Protein AF-A0A819LJU0-F1 (afdb_monomer_lite)

Radius of gyration: 21.22 Å; chains: 1; bounding box: 50×38×59 Å

Secondary structure (DSSP, 8-state):
--SSTTHHHHHHHHHHHHHHHHHHHHHSS-HHHHHHHHHHHHHHHHHHHHHHHHHHHHHTTHHHH--TTTHHHHHHHHHHHHHH---HHHHHHHHHHHHHHHHHHHHTT-S-HHHHHHHHHHHTT-TT-S-HHHHHHHHHHHHHH-GGGHHHHHHHHHHHHHTHHHHTTTS-HHHHHHHHHHHHHHHHHH--

Sequence (192 aa):
LVSISSGLQNHNVSIQLCVQKLGLLIEDSDQNLKYLGLLAMSKILQTSKKYESIRLRALDLLPGMITRKTLMDIVHKLMVHMDKSEGSHYRDELLSKMIEICSQNDYQHRTNFEWYFSILVELTRLEGTKHGNLISLQMLDVAVCVESIRSFAGNQMAAHLVNAHVFIHGSNSTTVAEVLYAATWIYGEFCS

pLDDT: mean 82.22, std 14.08, range [24.98, 95.25]

Foldseek 3Di:
DPPPVVVVVVVVVVVVVLLVVLVVQCVDPDPVSVVVSVVVVVVSVVVVVVVLVVLLVVLVCVLVVDALVCLVVVLVVLVVVLVVDPDQVSNLSSVVSNLCSCCPPNRPSDDDLLVVLVVLLVNLQDAEHPCLLVSLVSLLCSCVVPVVCLLVLLVSLVVCLVCLVVSCPGHDNVSSVSNNVSSVVSNVVRVD

Structure (mmCIF, N/CA/C/O backbone):
data_AF-A0A819LJU0-F1
#
_entry.id   AF-A0A819LJU0-F1
#
loop_
_atom_site.group_PDB
_atom_site.id
_atom_site.type_symbol
_atom_site.label_atom_id
_atom_site.label_alt_id
_atom_site.label_comp_id
_atom_site.label_asym_id
_atom_site.label_entity_id
_atom_site.label_seq_id
_atom_site.pdbx_PDB_ins_code
_atom_site.Cartn_x
_atom_site.Cartn_y
_atom_site.Cartn_z
_atom_site.occupancy
_atom_site.B_iso_or_equiv
_atom_site.auth_seq_id
_atom_site.auth_comp_id
_atom_site.auth_asym_id
_atom_site.auth_atom_id
_atom_site.pdbx_PDB_model_num
ATOM 1 N N . LEU A 1 1 ? -31.967 -10.475 -2.803 1.00 34.06 1 LEU A N 1
ATOM 2 C CA . LEU A 1 1 ? -30.525 -10.585 -2.465 1.00 34.06 1 LEU A CA 1
ATOM 3 C C . LEU A 1 1 ? -29.751 -9.257 -2.553 1.00 34.06 1 LEU A C 1
ATOM 5 O O . LEU A 1 1 ? -28.593 -9.239 -2.169 1.00 34.06 1 LEU A O 1
ATOM 9 N N . VAL A 1 2 ? -30.374 -8.137 -2.956 1.00 24.98 2 VAL A N 1
ATOM 10 C CA . VAL A 1 2 ? -29.721 -6.805 -3.040 1.00 24.98 2 VAL A CA 1
ATOM 11 C C . VAL A 1 2 ? -29.919 -5.947 -1.770 1.00 24.98 2 VAL A C 1
ATOM 13 O O . VAL A 1 2 ? -29.320 -4.890 -1.627 1.00 24.98 2 VAL A O 1
ATOM 16 N N . SER A 1 3 ? -30.696 -6.408 -0.787 1.00 26.02 3 SER A N 1
ATOM 17 C CA . SER A 1 3 ? -31.072 -5.595 0.384 1.00 26.02 3 SER A CA 1
ATOM 18 C C . SER A 1 3 ? -30.112 -5.681 1.581 1.00 26.02 3 SER A C 1
ATOM 20 O O . SER A 1 3 ? -30.327 -4.993 2.571 1.00 26.02 3 SER A O 1
ATOM 22 N N . ILE A 1 4 ? -29.076 -6.526 1.531 1.00 33.19 4 ILE A N 1
ATOM 23 C CA . ILE A 1 4 ? -28.138 -6.707 2.660 1.00 33.19 4 ILE A CA 1
ATOM 24 C C . ILE A 1 4 ? -26.940 -5.747 2.539 1.00 33.19 4 ILE A C 1
ATOM 26 O O . ILE A 1 4 ? -26.364 -5.323 3.539 1.00 33.19 4 ILE A O 1
ATOM 30 N N . SER A 1 5 ? -26.602 -5.317 1.322 1.00 30.09 5 SER A N 1
ATOM 31 C CA . SER A 1 5 ? -25.450 -4.452 1.042 1.00 30.09 5 SER A CA 1
ATOM 32 C C . SER A 1 5 ? -25.645 -2.996 1.487 1.00 30.09 5 SER A C 1
ATOM 34 O O . SER A 1 5 ? -24.657 -2.310 1.739 1.00 30.09 5 SER A O 1
ATOM 36 N N . SER A 1 6 ? -26.888 -2.524 1.641 1.00 32.50 6 SER A N 1
ATOM 37 C CA . SER A 1 6 ? -27.195 -1.184 2.172 1.00 32.50 6 SER A CA 1
ATOM 38 C C . SER A 1 6 ? -27.154 -1.115 3.705 1.00 32.50 6 SER A C 1
ATOM 40 O O . SER A 1 6 ? -26.908 -0.049 4.266 1.00 32.50 6 SER A O 1
ATOM 42 N N . GLY A 1 7 ? -27.322 -2.244 4.404 1.00 32.53 7 GLY A N 1
ATOM 43 C CA . GLY A 1 7 ? -27.271 -2.295 5.870 1.00 32.53 7 GLY A CA 1
ATOM 44 C C . GLY A 1 7 ? -25.872 -2.046 6.445 1.00 32.53 7 GLY A C 1
ATOM 45 O O . GLY A 1 7 ? -25.735 -1.438 7.504 1.00 32.53 7 GLY A O 1
ATOM 46 N N . LEU A 1 8 ? -24.818 -2.450 5.728 1.00 42.78 8 LEU A N 1
ATOM 47 C CA . LEU A 1 8 ? -23.431 -2.357 6.203 1.00 42.78 8 LEU A CA 1
ATOM 48 C C . LEU A 1 8 ? -22.885 -0.920 6.252 1.00 42.78 8 LEU A C 1
ATOM 50 O O . LEU A 1 8 ? -22.033 -0.633 7.088 1.00 42.78 8 LEU A O 1
ATOM 54 N N . GLN A 1 9 ? -23.383 -0.006 5.413 1.00 43.81 9 GLN A N 1
ATOM 55 C CA . GLN A 1 9 ? -22.957 1.404 5.426 1.00 43.81 9 GLN A CA 1
ATOM 56 C C . GLN A 1 9 ? -23.667 2.213 6.526 1.00 43.8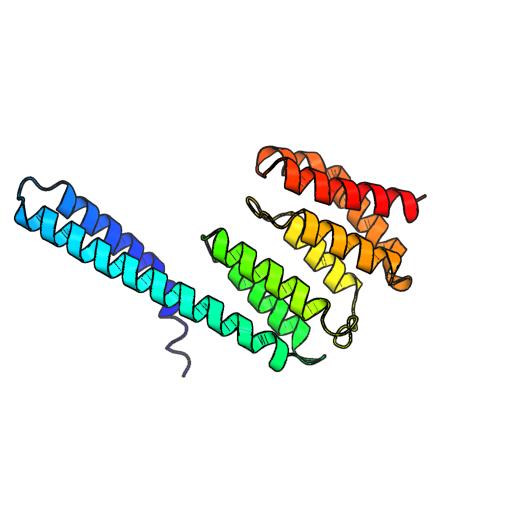1 9 GLN A C 1
ATOM 58 O O . GLN A 1 9 ? -23.070 3.103 7.127 1.00 43.81 9 GLN A O 1
ATOM 63 N N . ASN A 1 10 ? -24.901 1.835 6.873 1.00 49.41 10 ASN A N 1
ATOM 64 C CA . ASN A 1 10 ? -25.689 2.486 7.926 1.00 49.41 10 ASN A CA 1
ATOM 65 C C . ASN A 1 10 ? -25.259 2.094 9.346 1.00 49.41 10 ASN A C 1
ATOM 67 O O . ASN A 1 10 ? -25.605 2.787 10.306 1.00 49.41 10 ASN A O 1
ATOM 71 N N . HIS A 1 11 ? -24.498 1.006 9.501 1.00 60.97 11 HIS A N 1
ATOM 72 C CA . HIS A 1 11 ? -23.990 0.581 10.802 1.00 60.97 11 HIS A CA 1
ATOM 73 C C . HIS A 1 11 ? -23.054 1.618 11.420 1.00 60.97 11 HIS A C 1
ATOM 75 O O . HIS A 1 11 ? -23.195 1.897 12.603 1.00 60.97 11 HIS A O 1
ATOM 81 N N . ASN A 1 12 ? -22.147 2.224 10.650 1.00 61.03 12 ASN A N 1
ATOM 82 C CA . ASN A 1 12 ? -21.171 3.160 11.218 1.00 61.03 12 ASN A CA 1
ATOM 83 C C . ASN A 1 12 ? -21.833 4.455 11.705 1.00 61.03 12 ASN A C 1
ATOM 85 O O . ASN A 1 12 ? -21.570 4.889 12.821 1.00 61.03 12 ASN A O 1
ATOM 89 N N . VAL A 1 13 ? -22.770 5.004 10.926 1.00 66.88 13 VAL A N 1
ATOM 90 C CA . VAL A 1 13 ? -23.559 6.187 11.316 1.00 66.88 13 VAL A CA 1
ATOM 91 C C . VAL A 1 13 ? -24.437 5.885 12.533 1.00 66.88 13 VAL A C 1
ATOM 93 O O . VAL A 1 13 ? -24.502 6.672 13.474 1.00 66.88 13 VAL A O 1
ATOM 96 N N . SER A 1 14 ? -25.072 4.709 12.562 1.00 68.00 14 SER A N 1
ATOM 97 C CA . SER A 1 14 ? -25.901 4.289 13.698 1.00 68.00 14 SER A CA 1
ATOM 98 C C . SER A 1 14 ? -25.067 4.037 14.957 1.00 68.00 14 SER A C 1
ATOM 100 O O . SER A 1 14 ? -25.502 4.382 16.051 1.00 68.00 14 SER A O 1
ATOM 102 N N . ILE A 1 15 ? -23.862 3.472 14.817 1.00 70.75 15 ILE A N 1
ATOM 103 C CA . ILE A 1 15 ? -22.917 3.265 15.921 1.00 70.75 15 ILE A CA 1
ATOM 104 C C . ILE A 1 15 ? -22.393 4.610 16.422 1.00 70.75 15 ILE A C 1
ATOM 106 O O . ILE A 1 15 ? -22.395 4.814 17.629 1.00 70.75 15 ILE A O 1
ATOM 110 N N . GLN A 1 16 ? -22.019 5.546 15.544 1.00 71.44 16 GLN A N 1
ATOM 111 C CA . GLN A 1 16 ? -21.599 6.896 15.940 1.00 71.44 16 GLN A CA 1
ATOM 112 C C . GLN A 1 16 ? -22.705 7.630 16.702 1.00 71.44 16 GLN A C 1
ATOM 114 O O . GLN A 1 16 ? -22.455 8.155 17.785 1.00 71.44 16 GLN A O 1
ATOM 119 N N . LEU A 1 17 ? -23.942 7.595 16.202 1.00 76.19 17 LEU A N 1
ATOM 120 C CA . LEU A 1 17 ? -25.089 8.194 16.886 1.00 76.19 17 LEU A CA 1
ATOM 121 C C . LEU A 1 17 ? -25.368 7.513 18.238 1.00 76.19 17 LEU A C 1
ATOM 123 O O . LEU A 1 17 ? -25.724 8.171 19.216 1.00 76.19 17 LEU A O 1
ATOM 127 N N . CYS A 1 18 ? -25.189 6.192 18.310 1.00 75.06 18 CYS A N 1
ATOM 128 C CA . CYS A 1 18 ? -25.342 5.422 19.541 1.00 75.06 18 CYS A CA 1
ATOM 129 C C . CYS A 1 18 ? -24.247 5.770 20.560 1.00 75.06 18 CYS A C 1
ATOM 131 O O . CYS A 1 18 ? -24.561 6.010 21.719 1.00 75.06 18 CYS A O 1
ATOM 133 N N . VAL A 1 19 ? -22.989 5.892 20.129 1.00 79.25 19 VAL A N 1
ATOM 134 C CA . VAL A 1 19 ? -21.858 6.334 20.960 1.00 79.25 19 VAL A CA 1
ATOM 135 C C . VAL A 1 19 ? -22.076 7.762 21.459 1.00 79.25 19 VAL A C 1
ATOM 137 O O . VAL A 1 19 ? -21.862 8.023 22.639 1.00 79.25 19 VAL A O 1
ATOM 140 N N . GLN A 1 20 ? -22.582 8.662 20.612 1.00 80.44 20 GLN A N 1
ATOM 141 C CA . GLN A 1 20 ? -22.892 10.040 20.996 1.00 80.44 20 GLN A CA 1
ATOM 142 C C . GLN A 1 20 ? -24.001 10.101 22.058 1.00 80.44 20 GLN A C 1
ATOM 144 O O . GLN A 1 20 ? -23.853 10.791 23.064 1.00 80.44 20 GLN A O 1
ATOM 149 N N . LYS A 1 21 ? -25.088 9.332 21.894 1.00 80.12 21 LYS A N 1
ATOM 150 C CA . LYS A 1 21 ? -26.146 9.235 22.916 1.00 80.12 21 LYS A CA 1
ATOM 151 C C . LYS A 1 21 ? -25.683 8.540 24.198 1.00 80.12 21 LYS A C 1
ATOM 153 O O . LYS A 1 21 ? -26.121 8.922 25.277 1.00 80.12 21 LYS A O 1
ATOM 158 N N . LEU A 1 22 ? -24.809 7.538 24.098 1.00 81.00 22 LEU A N 1
ATOM 159 C CA . LEU A 1 22 ? -24.202 6.881 25.260 1.00 81.00 22 LEU A CA 1
ATOM 160 C C . LEU A 1 22 ? -23.241 7.810 26.009 1.00 81.00 22 LEU A C 1
ATOM 162 O O . LEU A 1 22 ? -23.136 7.692 27.223 1.00 81.00 22 LEU A O 1
ATOM 166 N N . GLY A 1 23 ? -22.595 8.757 25.322 1.00 79.94 23 GLY A N 1
ATOM 167 C CA . GLY A 1 23 ? -21.799 9.811 25.956 1.00 79.94 23 GLY A CA 1
ATOM 168 C C . GLY A 1 23 ? -22.626 10.655 26.929 1.00 79.94 23 GLY A C 1
ATOM 169 O O . GLY A 1 23 ? -22.213 10.849 28.068 1.00 79.94 23 GLY A O 1
ATOM 170 N N . LEU A 1 24 ? -23.849 11.031 26.536 1.00 83.19 24 LEU A N 1
ATOM 171 C CA . LEU A 1 24 ? -24.777 11.777 27.399 1.00 83.19 24 LEU A CA 1
ATOM 172 C C . LEU A 1 24 ? -25.160 10.999 28.672 1.00 83.19 24 LEU A C 1
ATOM 174 O O . LEU A 1 24 ? -25.336 11.593 29.728 1.00 83.19 24 LEU A O 1
ATOM 178 N N . LEU A 1 25 ? -25.248 9.665 28.591 1.00 76.12 25 LEU A N 1
ATOM 179 C CA . LEU A 1 25 ? -25.522 8.789 29.742 1.00 76.12 25 LEU A CA 1
ATOM 180 C C . LEU A 1 25 ? -24.339 8.685 30.718 1.00 76.12 25 LEU A C 1
ATOM 182 O O . LEU A 1 25 ? -24.535 8.360 31.885 1.00 76.12 25 LEU A O 1
ATOM 186 N N . ILE A 1 26 ? -23.113 8.930 30.252 1.00 80.25 26 ILE A N 1
ATOM 187 C CA . ILE A 1 26 ? -21.895 8.887 31.078 1.00 80.25 26 ILE A CA 1
ATOM 188 C C . ILE A 1 26 ? -21.676 10.220 31.811 1.00 80.25 26 ILE A C 1
ATOM 190 O O . ILE A 1 26 ? -21.108 10.241 32.906 1.00 80.25 26 ILE A O 1
ATOM 194 N N . GLU A 1 27 ? -22.146 11.322 31.229 1.00 84.56 27 GLU A N 1
ATOM 195 C CA . GLU A 1 27 ? -22.108 12.661 31.832 1.00 84.56 27 GLU A CA 1
ATOM 196 C C . GLU A 1 27 ? -23.222 12.890 32.868 1.00 84.56 27 GLU A C 1
ATOM 198 O O . GLU A 1 27 ? -23.136 13.832 33.657 1.00 84.56 27 GLU A O 1
ATOM 203 N N . ASP A 1 28 ? -24.231 12.014 32.908 1.00 85.75 28 ASP A N 1
ATOM 204 C CA . ASP A 1 28 ? -25.358 12.088 33.842 1.00 85.75 28 ASP A CA 1
ATOM 205 C C . ASP A 1 28 ? -24.904 12.017 35.313 1.00 85.75 28 ASP A C 1
ATOM 207 O O . ASP A 1 28 ? -23.872 11.436 35.631 1.00 85.75 28 ASP A O 1
ATOM 211 N N . SER A 1 29 ? -25.640 12.613 36.249 1.00 81.94 29 SER A N 1
ATOM 212 C CA . SER A 1 29 ? -25.292 12.584 37.676 1.00 81.94 29 SER A CA 1
ATOM 213 C C . SER A 1 29 ? -25.610 11.240 38.355 1.00 81.94 29 SER A C 1
ATOM 215 O O . SER A 1 29 ? -24.996 10.928 39.382 1.00 81.94 29 SER A O 1
ATOM 217 N N . ASP A 1 30 ? -26.497 10.419 37.782 1.00 92.50 30 ASP A N 1
ATOM 218 C CA . ASP A 1 30 ? -26.890 9.107 38.304 1.00 92.50 30 ASP A CA 1
ATOM 219 C C . ASP A 1 30 ? -25.827 8.021 38.027 1.00 92.50 30 ASP A C 1
ATOM 221 O O . ASP A 1 30 ? -25.447 7.730 36.890 1.00 92.50 30 ASP A O 1
ATOM 225 N N . GLN A 1 31 ? -25.358 7.362 39.092 1.00 86.75 31 GLN A N 1
ATOM 226 C CA . GLN A 1 31 ? -24.319 6.326 39.015 1.00 86.75 31 GLN A CA 1
ATOM 227 C C . GLN A 1 31 ? -24.755 5.065 38.246 1.00 86.75 31 GLN A C 1
ATOM 229 O O . GLN A 1 31 ? -23.925 4.423 37.599 1.00 86.75 31 GLN A O 1
ATOM 234 N N . ASN A 1 32 ? -26.040 4.707 38.273 1.00 87.88 32 ASN A N 1
ATOM 235 C CA . ASN A 1 32 ? -26.565 3.556 37.539 1.00 87.88 32 ASN A CA 1
ATOM 236 C C . ASN A 1 32 ? -26.623 3.841 36.033 1.00 87.88 32 ASN A C 1
ATOM 238 O O . ASN A 1 32 ? -26.316 2.953 35.233 1.00 87.88 32 ASN A O 1
ATOM 242 N N . LEU A 1 33 ? -26.962 5.075 35.639 1.00 86.44 33 LEU A N 1
ATOM 243 C CA . LEU A 1 33 ? -26.949 5.498 34.233 1.00 86.44 33 LEU A CA 1
ATOM 244 C C . LEU A 1 33 ? -25.526 5.532 33.669 1.00 86.44 33 LEU A C 1
ATOM 246 O O . LEU A 1 33 ? -25.301 4.999 32.577 1.00 86.44 33 LEU A O 1
ATOM 250 N N . LYS A 1 34 ? -24.549 6.010 34.452 1.00 86.69 34 LYS A N 1
ATOM 251 C CA . LYS A 1 34 ? -23.124 5.912 34.088 1.00 86.69 34 LYS A CA 1
ATOM 252 C C . LYS A 1 34 ? -22.687 4.474 33.867 1.00 86.69 34 LYS A C 1
ATOM 254 O O . LYS A 1 34 ? -22.054 4.162 32.857 1.00 86.69 34 LYS A O 1
ATOM 259 N N . TYR A 1 35 ? -23.028 3.591 34.806 1.00 87.06 35 TYR A N 1
ATOM 260 C CA . TYR A 1 35 ? -22.682 2.177 34.709 1.00 87.06 35 TYR A CA 1
ATOM 261 C C . TYR A 1 35 ? -23.295 1.532 33.460 1.00 87.06 35 TYR A C 1
ATOM 263 O O . TYR A 1 35 ? -22.600 0.831 32.721 1.00 87.06 35 TYR A O 1
ATOM 271 N N . LEU A 1 36 ? -24.570 1.811 33.172 1.00 88.19 36 LEU A N 1
ATOM 272 C CA . LEU A 1 36 ? -25.249 1.308 31.980 1.00 88.19 36 LEU A CA 1
ATOM 273 C C . LEU A 1 36 ? -24.601 1.834 30.689 1.00 88.19 36 LEU A C 1
ATOM 275 O O . LEU A 1 36 ? -24.381 1.054 29.758 1.00 88.19 36 LEU A O 1
ATOM 279 N N . GLY A 1 37 ? -24.257 3.125 30.649 1.00 86.38 37 GLY A N 1
ATOM 280 C CA . GLY A 1 37 ? -23.565 3.758 29.526 1.00 86.38 37 GLY A CA 1
ATOM 281 C C . GLY A 1 37 ? -22.216 3.098 29.231 1.00 86.38 37 GLY A C 1
ATOM 282 O O . GLY A 1 37 ? -21.952 2.684 28.099 1.00 86.38 37 GLY A O 1
ATOM 283 N N . LEU A 1 38 ? -21.399 2.897 30.268 1.00 84.88 38 LEU A N 1
ATOM 284 C CA . LEU A 1 38 ? -20.101 2.224 30.167 1.00 84.88 38 LEU A CA 1
ATOM 285 C C . LEU A 1 38 ? -20.231 0.749 29.760 1.00 84.88 38 LEU A C 1
ATOM 287 O O . LEU A 1 38 ? -19.468 0.266 28.919 1.00 84.88 38 LEU A O 1
ATOM 291 N N . LEU A 1 39 ? -21.213 0.025 30.306 1.00 85.94 39 LEU A N 1
ATOM 292 C CA . LEU A 1 39 ? -21.472 -1.372 29.948 1.00 85.94 39 LEU A CA 1
ATOM 293 C C . LEU A 1 39 ? -21.879 -1.511 28.473 1.00 85.94 39 LEU A C 1
ATOM 295 O O . LEU A 1 39 ? -21.399 -2.410 27.774 1.00 85.94 39 LEU A O 1
ATOM 299 N N . ALA A 1 40 ? -22.746 -0.621 27.987 1.00 83.94 40 ALA A N 1
ATOM 300 C CA . ALA A 1 40 ? -23.166 -0.593 26.592 1.00 83.94 40 ALA A CA 1
ATOM 301 C C . ALA A 1 40 ? -21.995 -0.253 25.656 1.00 83.94 40 ALA A C 1
ATOM 303 O O . ALA A 1 40 ? -21.785 -0.966 24.672 1.00 83.94 40 ALA A O 1
ATOM 304 N N . MET A 1 41 ? -21.174 0.750 25.993 1.00 82.19 41 MET A N 1
ATOM 305 C CA . MET A 1 41 ? -19.954 1.066 25.238 1.00 82.19 41 MET A CA 1
ATOM 306 C C . MET A 1 41 ? -18.985 -0.121 25.186 1.00 82.19 41 MET A C 1
ATOM 308 O O . MET A 1 41 ? -18.479 -0.454 24.114 1.00 82.19 41 MET A O 1
ATOM 312 N N . SER A 1 42 ? -18.777 -0.816 26.308 1.00 84.00 42 SER A N 1
ATOM 313 C CA . SER A 1 42 ? -17.932 -2.015 26.366 1.00 84.00 42 SER A CA 1
ATOM 314 C C . SER A 1 42 ? -18.420 -3.112 25.408 1.00 84.00 42 SER A C 1
ATOM 316 O O . SER A 1 42 ? -17.633 -3.655 24.628 1.00 84.00 42 SER A O 1
ATOM 318 N N . LYS A 1 43 ? -19.732 -3.388 25.370 1.00 81.88 43 LYS A N 1
ATOM 319 C CA . LYS A 1 43 ? -20.325 -4.350 24.420 1.00 81.88 43 LYS A CA 1
ATOM 320 C C . LYS A 1 43 ? -20.183 -3.921 22.957 1.00 81.88 43 LYS A C 1
ATOM 322 O O . LYS A 1 43 ? -19.917 -4.770 22.101 1.00 81.88 43 LYS A O 1
ATOM 327 N N . ILE A 1 44 ? -20.337 -2.630 22.659 1.00 80.38 44 ILE A N 1
ATOM 328 C CA . ILE A 1 44 ? -20.154 -2.092 21.301 1.00 80.38 44 ILE A CA 1
ATOM 329 C C . ILE A 1 44 ? -18.695 -2.267 20.856 1.00 80.38 44 ILE A C 1
ATOM 331 O O . ILE A 1 44 ? -18.452 -2.779 19.763 1.00 80.38 44 ILE A O 1
ATOM 335 N N . LEU A 1 45 ? -17.728 -1.943 21.721 1.00 77.31 45 LEU A N 1
ATOM 336 C CA . LEU A 1 45 ? -16.295 -2.110 21.448 1.00 77.31 45 LEU A CA 1
ATOM 337 C C . LEU A 1 45 ? -15.890 -3.580 21.258 1.00 77.31 45 LEU A C 1
ATOM 339 O O . LEU A 1 45 ? -15.069 -3.900 20.402 1.00 77.31 45 LEU A O 1
ATOM 343 N N . GLN A 1 46 ? -16.457 -4.507 22.033 1.00 76.50 46 GLN A N 1
ATOM 344 C CA . GLN A 1 46 ? -16.213 -5.941 21.827 1.00 76.50 46 GLN A CA 1
ATOM 345 C C . GLN A 1 46 ? -16.760 -6.422 20.479 1.00 76.50 46 GLN A C 1
ATOM 347 O O . GLN A 1 46 ? -16.134 -7.227 19.787 1.00 76.50 46 GLN A O 1
ATOM 352 N N . THR A 1 47 ? -17.921 -5.901 20.092 1.00 73.94 47 THR A N 1
ATOM 353 C CA . THR A 1 47 ? -18.572 -6.245 18.831 1.00 73.94 47 THR A CA 1
ATOM 354 C C . THR A 1 47 ? -17.783 -5.713 17.632 1.00 73.94 47 THR A C 1
ATOM 356 O O . THR A 1 47 ? -17.559 -6.461 16.681 1.00 73.94 47 THR A O 1
ATOM 359 N N . SER A 1 48 ? -17.282 -4.472 17.683 1.00 70.75 48 SER A N 1
ATOM 360 C CA . SER A 1 48 ? -16.444 -3.910 16.613 1.00 70.75 48 SER A CA 1
ATOM 361 C C . SER A 1 48 ? -15.145 -4.700 16.422 1.00 70.75 48 SER A C 1
ATOM 363 O O . SER A 1 48 ? -14.820 -5.069 15.292 1.00 70.75 48 SER A O 1
ATOM 365 N N . LYS A 1 49 ? -14.471 -5.079 17.518 1.00 69.88 49 LYS A N 1
ATOM 366 C CA . LYS A 1 49 ? -13.281 -5.951 17.485 1.00 69.88 49 LYS A CA 1
ATOM 367 C C . LYS A 1 49 ? -13.567 -7.314 16.851 1.00 69.88 49 LYS A C 1
ATOM 369 O O . LYS A 1 49 ? -12.750 -7.824 16.089 1.00 69.88 49 LYS A O 1
ATOM 374 N N . LYS A 1 50 ? -14.737 -7.903 17.122 1.00 73.75 50 LYS A N 1
ATOM 375 C CA . LYS A 1 50 ? -15.151 -9.175 16.507 1.00 73.75 50 LYS A CA 1
ATOM 376 C C . LYS A 1 50 ? -15.365 -9.047 14.995 1.00 73.75 50 LYS A C 1
ATOM 378 O O . LYS A 1 50 ? -15.007 -9.951 14.250 1.00 73.75 50 LYS A O 1
ATOM 383 N N . TYR A 1 51 ? -15.937 -7.944 14.518 1.00 72.06 51 TYR A N 1
ATOM 384 C CA . TYR A 1 51 ? -16.076 -7.725 13.074 1.00 72.06 51 TYR A CA 1
ATOM 385 C C . TYR A 1 51 ? -14.735 -7.440 12.395 1.00 72.06 51 TYR A C 1
ATOM 387 O O . TYR A 1 51 ? -14.515 -7.864 11.263 1.00 72.06 51 TYR A O 1
ATOM 395 N N . GLU A 1 52 ? -13.818 -6.750 13.071 1.00 72.62 52 GLU A N 1
ATOM 396 C CA . GLU A 1 52 ? -12.449 -6.565 12.587 1.00 72.62 52 GLU A CA 1
ATOM 397 C C . GLU A 1 52 ? -11.693 -7.891 12.456 1.00 72.62 52 GLU A C 1
ATOM 399 O O . GLU A 1 52 ? -11.103 -8.139 11.408 1.00 72.62 52 GLU A O 1
ATOM 404 N N . SER A 1 53 ? -11.817 -8.808 13.420 1.00 80.06 53 SER A N 1
ATOM 405 C CA . SER A 1 53 ? -11.182 -10.129 13.315 1.00 80.06 53 SER A CA 1
ATOM 406 C C . SER A 1 53 ? -11.756 -11.002 12.192 1.00 80.06 53 SER A C 1
ATOM 408 O O . SER A 1 53 ? -11.007 -11.737 11.550 1.00 80.06 53 SER A O 1
ATOM 410 N N . ILE A 1 54 ? -13.058 -10.899 11.898 1.00 83.25 54 ILE A N 1
ATOM 411 C CA . ILE A 1 54 ? -13.669 -11.583 10.744 1.00 83.25 54 ILE A CA 1
ATOM 412 C C . ILE A 1 54 ? -13.131 -11.010 9.428 1.00 83.25 54 ILE A C 1
ATOM 414 O O . ILE A 1 54 ? -12.810 -11.778 8.523 1.00 83.25 54 ILE A O 1
ATOM 418 N N . ARG A 1 55 ? -13.017 -9.678 9.321 1.00 83.88 55 ARG A N 1
ATOM 419 C CA . ARG A 1 55 ? -12.472 -9.016 8.126 1.00 83.88 55 ARG A CA 1
ATOM 420 C C . ARG A 1 55 ? -11.032 -9.446 7.859 1.00 83.88 55 ARG A C 1
ATOM 422 O O . ARG A 1 55 ? -10.731 -9.818 6.734 1.00 83.88 55 ARG A O 1
ATOM 429 N N . LEU A 1 56 ? -10.187 -9.466 8.890 1.00 84.94 56 LEU A N 1
ATOM 430 C CA . LEU A 1 56 ? -8.799 -9.923 8.775 1.00 84.94 56 LEU A CA 1
ATOM 431 C C . LEU A 1 56 ? -8.720 -11.392 8.345 1.00 84.94 56 LEU A C 1
ATOM 433 O O . LEU A 1 56 ? -8.039 -11.707 7.379 1.00 84.94 56 LEU A O 1
ATOM 437 N N . ARG A 1 57 ? -9.512 -12.279 8.958 1.00 86.19 57 ARG A N 1
ATOM 438 C CA . ARG A 1 57 ? -9.538 -13.701 8.574 1.00 86.19 57 ARG A CA 1
ATOM 439 C C . ARG A 1 57 ? -10.018 -13.934 7.137 1.00 86.19 57 ARG A C 1
ATOM 441 O O . ARG A 1 57 ? -9.625 -14.908 6.506 1.00 86.19 57 ARG A O 1
ATOM 448 N N . ALA A 1 58 ? -10.881 -13.069 6.607 1.00 87.12 58 ALA A N 1
ATOM 449 C CA . ALA A 1 58 ? -11.305 -13.162 5.213 1.00 87.12 58 ALA A CA 1
ATOM 450 C C . ALA A 1 58 ? -10.157 -12.853 4.232 1.00 87.12 58 ALA A C 1
ATOM 452 O O . ALA A 1 58 ? -10.147 -13.406 3.133 1.00 87.12 58 ALA A O 1
ATOM 453 N N . LEU A 1 59 ? -9.183 -12.020 4.625 1.00 88.62 59 LEU A N 1
ATOM 454 C CA . LEU A 1 59 ? -8.006 -11.719 3.803 1.00 88.62 59 LEU A CA 1
ATOM 455 C C . LEU A 1 59 ? -7.114 -12.950 3.599 1.00 88.62 59 LEU A C 1
ATOM 457 O O . LEU A 1 59 ? -6.539 -13.105 2.524 1.00 88.62 59 LEU A O 1
ATOM 461 N N . ASP A 1 60 ? -7.063 -13.861 4.573 1.00 87.50 60 ASP A N 1
ATOM 462 C CA . ASP A 1 60 ? -6.274 -15.100 4.496 1.00 87.50 60 ASP A CA 1
ATOM 463 C C . ASP A 1 60 ? -6.782 -16.079 3.427 1.00 87.50 60 ASP A C 1
ATOM 465 O O . ASP A 1 60 ? -6.050 -16.963 2.986 1.00 87.50 60 ASP A O 1
ATOM 469 N N . LEU A 1 61 ? -8.031 -15.924 2.981 1.00 89.06 61 LEU A N 1
ATOM 470 C CA . LEU A 1 61 ? -8.615 -16.757 1.927 1.00 89.06 61 LEU A CA 1
ATOM 471 C C . LEU A 1 61 ? -8.246 -16.268 0.522 1.00 89.06 61 LEU A C 1
ATOM 473 O O . LEU A 1 61 ? -8.339 -17.036 -0.437 1.00 89.06 61 LEU A O 1
ATOM 477 N N . LEU A 1 62 ? -7.827 -15.006 0.381 1.00 88.56 62 LEU A N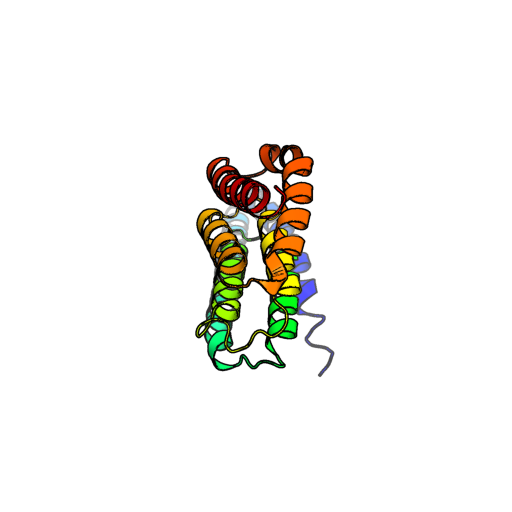 1
ATOM 478 C CA . LEU A 1 62 ? -7.574 -14.395 -0.923 1.00 88.56 62 LEU A CA 1
ATOM 479 C C . LEU A 1 62 ? -6.475 -15.109 -1.722 1.00 88.56 62 LEU A C 1
ATOM 481 O O . LEU A 1 62 ? -6.751 -15.412 -2.885 1.00 88.56 62 LEU A O 1
ATOM 485 N N . PRO A 1 63 ? -5.301 -15.465 -1.153 1.00 84.31 63 PRO A N 1
ATOM 486 C CA . PRO A 1 63 ? -4.224 -16.124 -1.901 1.00 84.31 63 PRO A CA 1
ATOM 487 C C . PRO A 1 63 ? -4.640 -17.424 -2.604 1.00 84.31 63 PRO A C 1
ATOM 489 O O . PRO A 1 63 ? -4.069 -17.770 -3.635 1.00 84.31 63 PRO A O 1
ATOM 492 N N . GLY A 1 64 ? -5.645 -18.136 -2.076 1.00 84.12 64 GLY A N 1
ATOM 493 C CA . GLY A 1 64 ? -6.180 -19.367 -2.671 1.00 84.12 64 GLY A CA 1
ATOM 494 C C . GLY A 1 64 ? -7.275 -19.153 -3.725 1.00 84.12 64 GLY A C 1
ATOM 495 O O . GLY A 1 64 ? -7.625 -20.088 -4.440 1.00 84.12 64 GLY A O 1
ATOM 496 N N . MET A 1 65 ? -7.830 -17.942 -3.833 1.00 86.00 65 MET A N 1
ATOM 497 C CA . MET A 1 65 ? -8.939 -17.599 -4.741 1.00 86.00 65 MET A CA 1
ATOM 498 C C . MET A 1 65 ? -8.496 -16.750 -5.944 1.00 86.00 65 MET A C 1
ATOM 500 O O . MET A 1 65 ? -9.312 -16.385 -6.799 1.00 86.00 65 MET A O 1
ATOM 504 N N . ILE A 1 66 ? -7.213 -16.397 -6.007 1.00 89.44 66 ILE A N 1
ATOM 505 C CA . ILE A 1 66 ? -6.672 -15.523 -7.041 1.00 89.44 66 ILE A CA 1
ATOM 506 C C . ILE A 1 66 ? -6.348 -16.308 -8.302 1.00 89.44 66 ILE A C 1
ATOM 508 O O . ILE A 1 66 ? -5.740 -17.371 -8.294 1.00 89.44 66 ILE A O 1
ATOM 512 N N . THR A 1 67 ? -6.756 -15.725 -9.419 1.00 88.00 67 THR A N 1
ATOM 513 C CA . THR A 1 67 ? -6.415 -16.159 -10.766 1.00 88.00 67 THR A CA 1
ATOM 514 C C . THR A 1 67 ? -6.005 -14.932 -11.574 1.00 88.00 67 THR A C 1
ATOM 516 O O . THR A 1 67 ? -6.330 -13.801 -11.205 1.00 88.00 67 THR A O 1
ATOM 519 N N . ARG A 1 68 ? -5.381 -15.140 -12.742 1.00 85.81 68 ARG A N 1
ATOM 520 C CA . ARG A 1 68 ? -5.050 -14.054 -13.689 1.00 85.81 68 ARG A CA 1
ATOM 521 C C . ARG A 1 68 ? -6.233 -13.130 -14.008 1.00 85.81 68 ARG A C 1
ATOM 523 O O . ARG A 1 68 ? -6.036 -11.947 -14.246 1.00 85.81 68 ARG A O 1
ATOM 530 N N . LYS A 1 69 ? -7.457 -13.669 -14.025 1.00 88.00 69 LYS A N 1
ATOM 531 C CA . LYS A 1 69 ? -8.673 -12.913 -14.359 1.00 88.00 69 LYS A CA 1
ATOM 532 C C . LYS A 1 69 ? -9.247 -12.151 -13.166 1.00 88.00 69 LYS A C 1
ATOM 534 O O . LYS A 1 69 ? -9.882 -11.129 -13.368 1.00 88.00 69 LYS A O 1
ATOM 539 N N . THR A 1 70 ? -9.053 -12.653 -11.946 1.00 88.62 70 THR A N 1
ATOM 540 C CA . THR A 1 70 ? -9.681 -12.097 -10.737 1.00 88.62 70 THR A CA 1
ATOM 541 C C . THR A 1 70 ? -8.777 -11.140 -9.969 1.00 88.62 70 THR A C 1
ATOM 543 O O . THR A 1 70 ? -9.285 -10.356 -9.174 1.00 88.62 70 THR A O 1
ATOM 546 N N . LEU A 1 71 ? -7.459 -11.170 -10.204 1.00 90.25 71 LEU A N 1
ATOM 547 C CA . LEU A 1 71 ? -6.487 -10.365 -9.461 1.00 90.25 71 LEU A CA 1
ATOM 548 C C . LEU A 1 71 ? -6.820 -8.866 -9.476 1.00 90.25 71 LEU A C 1
ATOM 550 O O . LEU A 1 71 ? -6.906 -8.256 -8.413 1.00 90.25 71 LEU A O 1
ATOM 554 N N . MET A 1 72 ? -7.039 -8.282 -10.659 1.00 90.62 72 MET A N 1
ATOM 555 C CA . MET A 1 72 ? -7.297 -6.840 -10.783 1.00 90.62 72 MET A CA 1
ATOM 556 C C . MET A 1 72 ? -8.582 -6.426 -10.055 1.00 90.62 72 MET A C 1
ATOM 558 O O . MET A 1 72 ? -8.577 -5.441 -9.319 1.00 90.62 72 MET A O 1
ATOM 562 N N . ASP A 1 73 ? -9.652 -7.216 -10.181 1.00 90.69 73 ASP A N 1
ATOM 563 C CA . ASP A 1 73 ? -10.924 -6.960 -9.495 1.00 90.69 73 ASP A CA 1
ATOM 564 C C . ASP A 1 73 ? -10.789 -7.052 -7.972 1.00 90.69 73 ASP A C 1
ATOM 566 O O . ASP A 1 73 ? -11.399 -6.272 -7.236 1.00 90.69 73 ASP A O 1
ATOM 570 N N . ILE A 1 74 ? -10.009 -8.022 -7.483 1.00 92.00 74 ILE A N 1
ATOM 571 C CA . ILE A 1 74 ? -9.757 -8.203 -6.051 1.00 92.00 74 ILE A CA 1
ATOM 572 C C . ILE A 1 74 ? -8.960 -7.014 -5.516 1.00 92.00 74 ILE A C 1
ATOM 574 O O . ILE A 1 74 ? -9.398 -6.395 -4.550 1.00 92.00 74 ILE A O 1
ATOM 578 N N . VAL A 1 75 ? -7.850 -6.645 -6.160 1.00 92.38 75 VAL A N 1
ATOM 579 C CA . VAL A 1 75 ? -7.024 -5.497 -5.749 1.00 92.38 75 VAL A CA 1
ATOM 580 C C . VAL A 1 75 ? -7.837 -4.206 -5.768 1.00 92.38 75 VAL A C 1
ATOM 582 O O . VAL A 1 75 ? -7.814 -3.462 -4.793 1.00 92.38 75 VAL A O 1
ATOM 585 N N . HIS A 1 76 ? -8.641 -3.970 -6.807 1.00 91.25 76 HIS A N 1
ATOM 586 C CA . HIS A 1 76 ? -9.503 -2.791 -6.865 1.00 91.25 76 HIS A CA 1
ATOM 587 C C . HIS A 1 76 ? -10.505 -2.746 -5.701 1.00 91.25 76 HIS A C 1
ATOM 589 O O . HIS A 1 76 ? -10.683 -1.707 -5.065 1.00 91.25 76 HIS A O 1
ATOM 595 N N . LYS A 1 77 ? -11.126 -3.880 -5.351 1.00 90.88 77 LYS A N 1
ATOM 596 C CA . LYS A 1 77 ? -11.998 -3.956 -4.168 1.00 90.88 77 LYS A CA 1
ATOM 597 C C . LYS A 1 77 ? -11.231 -3.669 -2.878 1.00 90.88 77 LYS A C 1
ATOM 599 O O . LYS A 1 77 ? 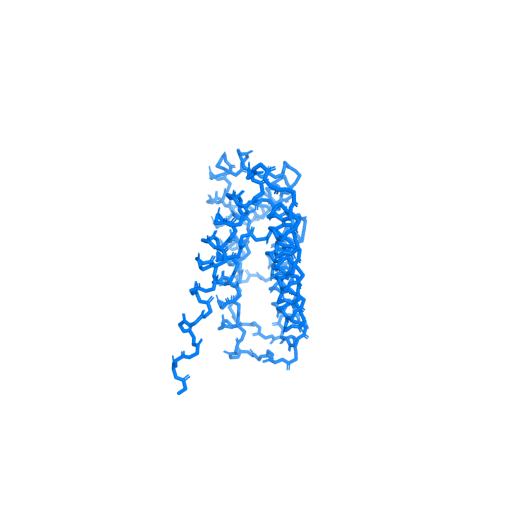-11.759 -2.961 -2.023 1.00 90.88 77 LYS A O 1
ATOM 604 N N . LEU A 1 78 ? -10.012 -4.191 -2.729 1.00 91.56 78 LEU A N 1
ATOM 605 C CA . LEU A 1 78 ? -9.180 -3.938 -1.550 1.00 91.56 78 LEU A CA 1
ATOM 606 C C . LEU A 1 78 ? -8.808 -2.451 -1.429 1.00 91.56 78 LEU A C 1
ATOM 608 O O . LEU A 1 78 ? -8.925 -1.909 -0.332 1.00 91.56 78 LEU A O 1
ATOM 612 N N . MET A 1 79 ? -8.490 -1.774 -2.537 1.00 90.69 79 MET A N 1
ATOM 613 C CA . MET A 1 79 ? -8.273 -0.318 -2.575 1.00 90.69 79 MET A CA 1
ATOM 614 C C . MET A 1 79 ? -9.519 0.456 -2.118 1.00 90.69 79 MET A C 1
ATOM 616 O O . MET A 1 79 ? -9.448 1.285 -1.215 1.00 90.69 79 MET A O 1
ATOM 620 N N . VAL A 1 80 ? -10.707 0.104 -2.623 1.00 90.00 80 VAL A N 1
ATOM 621 C CA . VAL A 1 80 ? -11.971 0.730 -2.181 1.00 90.00 80 VAL A CA 1
ATOM 622 C C . VAL A 1 80 ? -12.236 0.511 -0.684 1.00 90.00 80 VAL A C 1
ATOM 624 O O . VAL A 1 80 ? -12.824 1.366 -0.015 1.00 90.00 80 VAL A O 1
ATOM 627 N N . HIS A 1 81 ? -11.847 -0.642 -0.135 1.00 87.31 81 HIS A N 1
ATOM 628 C CA . HIS A 1 81 ? -11.958 -0.908 1.300 1.00 87.31 81 HIS A CA 1
ATOM 629 C C . HIS A 1 81 ? -10.933 -0.123 2.124 1.00 87.31 81 HIS A C 1
ATOM 631 O O . HIS A 1 81 ? -11.253 0.292 3.239 1.00 87.31 81 HIS A O 1
ATOM 637 N N . MET A 1 82 ? -9.741 0.104 1.581 1.00 87.25 82 MET A N 1
ATOM 638 C CA . MET A 1 82 ? -8.684 0.890 2.206 1.00 87.25 82 MET A CA 1
ATOM 639 C C . MET A 1 82 ? -9.098 2.357 2.375 1.00 87.25 82 MET A C 1
ATOM 641 O O . MET A 1 82 ? -9.009 2.880 3.488 1.00 87.25 82 MET A O 1
ATOM 645 N N . ASP A 1 83 ? -9.679 2.971 1.342 1.00 84.31 83 ASP A N 1
ATOM 646 C CA . ASP A 1 83 ? -10.170 4.357 1.404 1.00 84.31 83 ASP A CA 1
ATOM 647 C C . ASP A 1 83 ? -11.246 4.542 2.481 1.00 84.31 83 ASP A C 1
ATOM 649 O O . ASP A 1 83 ? -11.228 5.497 3.257 1.00 84.31 83 ASP A O 1
ATOM 653 N N . LYS A 1 84 ? -12.164 3.577 2.596 1.00 81.44 84 LYS A N 1
ATOM 654 C CA . LYS A 1 84 ? -13.304 3.639 3.526 1.00 81.44 84 LYS A CA 1
ATOM 655 C C . LYS A 1 84 ? -12.964 3.304 4.979 1.00 81.44 84 LYS A C 1
ATOM 657 O O . LYS A 1 84 ? -13.827 3.451 5.843 1.00 81.44 84 LYS A O 1
ATOM 662 N N . SER A 1 85 ? -11.781 2.762 5.262 1.00 79.25 85 SER A N 1
ATOM 663 C CA . SER A 1 85 ? -11.505 2.121 6.552 1.00 79.25 85 SER A CA 1
ATOM 664 C C . SER A 1 85 ? -10.691 2.994 7.496 1.00 79.25 85 SER A C 1
ATOM 666 O O . SER A 1 85 ? -9.486 3.009 7.415 1.00 79.25 85 SER A O 1
ATOM 668 N N . GLU A 1 86 ? -11.300 3.649 8.480 1.00 67.12 86 GLU A N 1
ATOM 669 C CA . GLU A 1 86 ? -10.601 4.597 9.378 1.00 67.12 86 GLU A CA 1
ATOM 670 C C . GLU A 1 86 ? -9.461 4.001 10.246 1.00 67.12 86 GLU A C 1
ATOM 672 O O . GLU A 1 86 ? -8.655 4.746 10.800 1.00 67.12 86 GLU A O 1
ATOM 677 N N . GLY A 1 87 ? -9.346 2.671 10.353 1.00 69.56 87 GLY A N 1
ATOM 678 C CA . GLY A 1 87 ? -8.353 1.996 11.196 1.00 69.56 87 GLY A CA 1
ATOM 679 C C . GLY A 1 87 ? -6.987 1.807 10.525 1.00 69.56 87 GLY A C 1
ATOM 680 O O . GLY A 1 87 ? -6.879 1.072 9.545 1.00 69.56 87 GLY A O 1
ATOM 681 N N . SER A 1 88 ? -5.929 2.382 11.112 1.00 77.50 88 SER A N 1
ATOM 682 C CA . SER A 1 88 ? -4.534 2.238 10.646 1.00 77.50 88 SER A CA 1
ATOM 683 C C . SER A 1 88 ? -4.084 0.771 10.540 1.00 77.50 88 SER A C 1
ATOM 685 O O . SER A 1 88 ? -3.525 0.389 9.519 1.00 77.50 88 SER A O 1
ATOM 687 N N . HIS A 1 89 ? -4.427 -0.080 11.515 1.00 83.94 89 HIS A N 1
ATOM 688 C CA . HIS A 1 89 ? -4.058 -1.503 11.499 1.00 83.94 89 HIS A CA 1
ATOM 689 C C . HIS A 1 89 ? -4.702 -2.275 10.337 1.00 83.94 89 HIS A C 1
ATOM 691 O O . HIS A 1 89 ? -4.036 -3.031 9.643 1.00 83.94 89 HIS A O 1
ATOM 697 N N . TYR A 1 90 ? -6.001 -2.085 10.094 1.00 84.56 90 TYR A N 1
ATOM 698 C CA . TYR A 1 90 ? -6.680 -2.772 8.994 1.00 84.56 90 TYR A CA 1
ATOM 699 C C . TYR A 1 90 ? -6.184 -2.297 7.621 1.00 84.56 90 TYR A C 1
ATOM 701 O O . TYR A 1 90 ? -6.039 -3.117 6.718 1.00 84.56 90 TYR A O 1
ATOM 709 N N . ARG A 1 91 ? -5.878 -0.999 7.460 1.00 87.25 91 ARG A N 1
ATOM 710 C CA . ARG A 1 91 ? -5.254 -0.471 6.233 1.00 87.25 91 ARG A CA 1
ATOM 711 C C . ARG A 1 91 ? -3.878 -1.085 5.981 1.00 87.25 91 ARG A C 1
ATOM 713 O O . ARG A 1 91 ? -3.596 -1.485 4.856 1.00 87.25 91 ARG A O 1
ATOM 720 N N . ASP A 1 92 ? -3.065 -1.194 7.024 1.00 88.75 92 ASP A N 1
ATOM 721 C CA . ASP A 1 92 ? -1.746 -1.823 6.973 1.00 88.75 92 ASP A CA 1
ATOM 722 C C . ASP A 1 92 ? -1.831 -3.305 6.549 1.00 88.75 92 ASP A C 1
ATOM 724 O O . ASP A 1 92 ? -1.097 -3.742 5.665 1.00 88.75 92 ASP A O 1
ATOM 728 N N . GLU A 1 93 ? -2.791 -4.059 7.091 1.00 90.19 93 GLU A N 1
ATOM 729 C CA . GLU A 1 93 ? -3.036 -5.455 6.698 1.00 90.19 93 GLU A CA 1
ATOM 730 C C . GLU A 1 93 ? -3.538 -5.585 5.252 1.00 90.19 93 GLU A C 1
ATOM 732 O O . GLU A 1 93 ? -3.109 -6.474 4.514 1.00 90.19 93 GLU A O 1
ATOM 737 N N . LEU A 1 94 ? -4.417 -4.679 4.805 1.00 91.56 94 LEU A N 1
ATOM 738 C CA . LEU A 1 94 ? -4.868 -4.637 3.410 1.00 91.56 94 LEU A CA 1
ATOM 739 C C . LEU A 1 94 ? -3.709 -4.364 2.447 1.00 91.56 94 LEU A C 1
ATOM 741 O O . LEU A 1 94 ? -3.634 -5.007 1.402 1.00 91.56 94 LEU A O 1
ATOM 745 N N . LEU A 1 95 ? -2.822 -3.428 2.789 1.00 92.69 95 LEU A N 1
ATOM 746 C CA . LEU A 1 95 ? -1.639 -3.084 2.003 1.00 92.69 95 LEU A CA 1
ATOM 747 C C . LEU A 1 95 ? -0.708 -4.289 1.874 1.00 92.69 95 LEU A C 1
ATOM 749 O O . LEU A 1 95 ? -0.368 -4.690 0.759 1.00 92.69 95 LEU A O 1
ATOM 753 N N . SER A 1 96 ? -0.346 -4.895 3.005 1.00 92.69 96 SER A N 1
ATOM 754 C CA . SER A 1 96 ? 0.524 -6.071 3.035 1.00 92.69 96 SER A CA 1
ATOM 755 C C . SER A 1 96 ? -0.076 -7.221 2.234 1.00 92.69 96 SER A C 1
ATOM 757 O O . SER A 1 96 ? 0.605 -7.808 1.392 1.00 92.69 96 SER A O 1
ATOM 759 N N . LYS A 1 97 ? -1.383 -7.473 2.394 1.00 93.31 97 LYS A N 1
ATOM 760 C CA . LYS A 1 97 ? -2.080 -8.495 1.613 1.00 93.31 97 LYS A CA 1
ATOM 761 C C . LYS A 1 97 ? -2.098 -8.166 0.122 1.00 93.31 97 LYS A C 1
ATOM 763 O O . LYS A 1 97 ? -1.919 -9.073 -0.680 1.00 93.31 97 LYS A O 1
ATOM 768 N N . MET A 1 98 ? -2.297 -6.902 -0.265 1.00 92.75 98 MET A N 1
ATOM 769 C CA . MET A 1 98 ? -2.276 -6.477 -1.670 1.00 92.75 98 MET A CA 1
ATOM 770 C C . MET A 1 98 ? -0.921 -6.728 -2.329 1.00 92.75 98 MET A C 1
ATOM 772 O O . MET A 1 98 ? -0.879 -7.200 -3.465 1.00 92.75 98 MET A O 1
ATOM 776 N N . ILE A 1 99 ? 0.179 -6.445 -1.632 1.00 93.25 99 ILE A N 1
ATOM 777 C CA . ILE A 1 99 ? 1.518 -6.718 -2.156 1.00 93.25 99 ILE A CA 1
ATOM 778 C C . ILE A 1 99 ? 1.754 -8.228 -2.251 1.00 93.25 99 ILE A C 1
ATOM 780 O O . ILE A 1 99 ? 2.117 -8.690 -3.328 1.00 93.25 99 ILE A O 1
ATOM 784 N N . GLU A 1 100 ? 1.422 -8.995 -1.208 1.00 92.38 100 GLU A N 1
ATOM 785 C CA . GLU A 1 100 ? 1.540 -10.462 -1.178 1.00 92.38 100 GLU A CA 1
ATOM 786 C C . GLU A 1 100 ? 0.813 -11.139 -2.351 1.00 92.38 100 GLU A C 1
ATOM 788 O O . GLU A 1 100 ? 1.394 -11.950 -3.071 1.00 92.38 100 GLU A O 1
ATOM 793 N N . ILE A 1 101 ? -0.453 -10.786 -2.594 1.00 91.56 101 ILE A N 1
ATOM 794 C CA . ILE A 1 101 ? -1.240 -11.394 -3.676 1.00 91.56 101 ILE A CA 1
ATOM 795 C C . ILE A 1 101 ? -0.728 -11.016 -5.064 1.00 91.56 101 ILE A C 1
ATOM 797 O O . ILE A 1 101 ? -0.918 -11.748 -6.036 1.00 91.56 101 ILE A O 1
ATOM 801 N N . CYS A 1 102 ? -0.104 -9.848 -5.165 1.00 89.94 102 CYS A N 1
ATOM 802 C CA . CYS A 1 102 ? 0.402 -9.324 -6.414 1.00 89.94 102 CYS A CA 1
ATOM 803 C C . CYS A 1 102 ? 1.781 -9.893 -6.757 1.00 89.94 102 CYS A C 1
ATOM 805 O O . CYS A 1 102 ? 2.045 -10.059 -7.947 1.00 89.94 102 CYS A O 1
ATOM 807 N N . SER A 1 103 ? 2.633 -10.180 -5.769 1.00 90.25 103 SER A N 1
ATOM 808 C CA . SER A 1 103 ? 3.967 -10.777 -5.941 1.00 90.25 103 SER A CA 1
ATOM 809 C C . SER A 1 103 ? 3.983 -12.309 -5.852 1.00 90.25 103 SER A C 1
ATOM 811 O O . SER A 1 103 ? 5.014 -12.926 -6.107 1.00 90.25 103 SER A O 1
ATOM 813 N N . GLN A 1 104 ? 2.841 -12.938 -5.556 1.00 89.44 104 GLN A N 1
ATOM 814 C CA . GLN A 1 104 ? 2.693 -14.390 -5.437 1.00 89.44 104 GLN A CA 1
ATOM 815 C C . GLN A 1 104 ? 3.298 -15.162 -6.629 1.00 89.44 104 GLN A C 1
ATOM 817 O O . GLN A 1 104 ? 2.956 -14.898 -7.786 1.00 89.44 104 GLN A O 1
ATOM 822 N N . ASN A 1 105 ? 4.131 -16.168 -6.322 1.00 83.75 105 ASN A N 1
ATOM 823 C CA . ASN A 1 105 ? 4.796 -17.066 -7.279 1.00 83.75 105 ASN A CA 1
ATOM 824 C C . ASN A 1 105 ? 5.489 -16.315 -8.434 1.00 83.75 105 ASN A C 1
ATOM 826 O O . ASN A 1 105 ? 5.154 -16.540 -9.596 1.00 83.75 105 ASN A O 1
ATOM 830 N N . ASP A 1 106 ? 6.397 -15.387 -8.126 1.00 81.44 106 ASP A N 1
ATOM 831 C CA . ASP A 1 106 ? 7.147 -14.599 -9.120 1.00 81.44 106 ASP A CA 1
ATOM 832 C C . ASP A 1 106 ? 6.237 -13.905 -10.145 1.00 81.44 106 ASP A C 1
ATOM 834 O O . ASP A 1 106 ? 6.467 -13.931 -11.355 1.00 81.44 106 ASP A O 1
ATOM 838 N N . TYR A 1 107 ? 5.152 -13.297 -9.659 1.00 84.75 107 TYR A N 1
ATOM 839 C CA . TYR A 1 107 ? 4.173 -12.589 -10.488 1.00 84.75 107 TYR A CA 1
ATOM 840 C C . TYR A 1 107 ? 3.385 -13.481 -11.469 1.00 84.75 107 TYR A C 1
ATOM 842 O O . TYR A 1 107 ? 2.839 -12.974 -12.451 1.00 84.75 107 TYR A O 1
ATOM 850 N N . GLN A 1 108 ? 3.232 -14.786 -11.193 1.00 78.81 108 GLN A N 1
ATOM 851 C CA . GLN A 1 108 ? 2.530 -15.773 -12.041 1.00 78.81 108 GLN A CA 1
ATOM 852 C C . GLN A 1 108 ? 1.163 -15.303 -12.584 1.00 78.81 108 GLN A C 1
ATOM 854 O O . GLN A 1 108 ? 0.736 -15.684 -13.685 1.00 78.81 108 GLN A O 1
ATOM 859 N N . HIS A 1 109 ? 0.442 -14.504 -11.795 1.00 76.75 109 HIS A N 1
ATOM 860 C CA . HIS A 1 109 ? -0.905 -14.033 -12.112 1.00 76.75 109 HIS A CA 1
ATOM 861 C C . HIS A 1 109 ? -0.952 -12.657 -12.792 1.00 76.75 109 HIS A C 1
ATOM 863 O O . HIS A 1 109 ? -2.039 -12.198 -13.148 1.00 76.75 109 HIS A O 1
ATOM 869 N N . ARG A 1 110 ? 0.190 -11.996 -12.994 1.00 75.31 110 ARG A N 1
ATOM 870 C CA . ARG A 1 110 ? 0.254 -10.633 -13.523 1.00 75.31 110 ARG A CA 1
ATOM 871 C C . ARG A 1 110 ? 0.550 -10.608 -15.011 1.00 75.31 110 ARG A C 1
ATOM 873 O O . ARG A 1 110 ? 1.443 -11.282 -15.506 1.00 75.31 110 ARG A O 1
ATOM 880 N N . THR A 1 111 ? -0.199 -9.766 -15.708 1.00 75.50 111 THR A N 1
ATOM 881 C CA . THR A 1 111 ? -0.005 -9.485 -17.135 1.00 75.50 111 THR A CA 1
ATOM 882 C C . THR A 1 111 ? 0.293 -8.012 -17.403 1.00 75.50 111 THR A C 1
ATOM 884 O O . THR A 1 111 ? 0.885 -7.700 -18.428 1.00 75.50 111 THR A O 1
ATOM 887 N N . ASN A 1 112 ? -0.081 -7.109 -16.487 1.00 89.56 112 ASN A N 1
ATOM 888 C CA . ASN A 1 112 ? 0.136 -5.671 -16.616 1.00 89.56 112 ASN A CA 1
ATOM 889 C C . ASN A 1 112 ? 0.914 -5.131 -15.405 1.00 89.56 112 ASN A C 1
ATOM 891 O O . ASN A 1 112 ? 0.371 -4.978 -14.308 1.00 89.56 112 ASN A O 1
ATOM 895 N N . PHE A 1 113 ? 2.202 -4.864 -15.616 1.00 91.12 113 PHE A N 1
ATOM 896 C CA . PHE A 1 113 ? 3.097 -4.327 -14.593 1.00 91.12 113 PHE A CA 1
ATOM 897 C C . PHE A 1 113 ? 3.009 -2.803 -14.453 1.00 91.12 113 PHE A C 1
ATOM 899 O O . PHE A 1 113 ? 3.244 -2.310 -13.357 1.00 91.12 113 PHE A O 1
ATOM 906 N N . GLU A 1 114 ? 2.598 -2.064 -15.489 1.00 92.94 114 GLU A N 1
ATOM 907 C CA . GLU A 1 114 ? 2.348 -0.614 -15.393 1.00 92.94 114 GLU A CA 1
ATOM 908 C C . GLU A 1 114 ? 1.179 -0.315 -14.449 1.00 92.94 114 GLU A C 1
ATOM 910 O O . GLU A 1 114 ? 1.255 0.580 -13.603 1.00 92.94 114 GLU A O 1
ATOM 915 N N . TRP A 1 115 ? 0.116 -1.122 -14.538 1.00 92.88 115 TRP A N 1
ATOM 916 C CA . TRP A 1 115 ? -1.011 -1.056 -13.612 1.00 92.88 115 TRP A CA 1
ATOM 917 C C . TRP A 1 115 ? -0.563 -1.337 -12.178 1.00 92.88 115 TRP A C 1
ATOM 919 O O . TRP A 1 115 ? -0.888 -0.574 -11.273 1.00 92.88 115 TRP A O 1
ATOM 929 N N . TYR A 1 116 ? 0.220 -2.397 -11.958 1.00 93.81 116 TYR A N 1
ATOM 930 C CA . TYR A 1 116 ? 0.687 -2.708 -10.609 1.00 93.81 116 TYR A CA 1
ATOM 931 C C . TYR A 1 116 ? 1.622 -1.638 -10.052 1.00 93.81 116 TYR A C 1
ATOM 933 O O . TYR A 1 116 ? 1.493 -1.254 -8.894 1.00 93.81 116 TYR A O 1
ATOM 941 N N . PHE A 1 117 ? 2.541 -1.130 -10.873 1.00 93.88 117 PHE A N 1
ATOM 942 C CA . PHE A 1 117 ? 3.432 -0.057 -10.459 1.00 93.88 117 PHE A CA 1
ATOM 943 C C . PHE A 1 117 ? 2.635 1.201 -10.102 1.00 93.88 117 PHE A C 1
ATOM 945 O O . PHE A 1 117 ? 2.913 1.832 -9.090 1.00 93.88 117 PHE A O 1
ATOM 952 N N . SER A 1 118 ? 1.575 1.508 -10.858 1.00 93.56 118 SER A N 1
ATOM 953 C CA . SER A 1 118 ? 0.631 2.569 -10.493 1.00 93.56 118 SER A CA 1
ATOM 954 C C . SER A 1 118 ? 0.015 2.331 -9.116 1.00 93.56 118 SER A C 1
ATOM 956 O O . SER A 1 118 ? 0.058 3.246 -8.304 1.00 93.56 118 SER A O 1
ATOM 958 N N . ILE A 1 119 ? -0.456 1.112 -8.810 1.00 93.31 119 ILE A N 1
ATOM 959 C CA . ILE A 1 119 ? -0.974 0.758 -7.475 1.00 93.31 119 ILE A CA 1
ATOM 960 C C . ILE A 1 119 ? 0.080 0.988 -6.387 1.00 93.31 119 ILE A C 1
ATOM 962 O O . ILE A 1 119 ? -0.239 1.601 -5.374 1.00 93.31 119 ILE A O 1
ATOM 966 N N . LEU A 1 120 ? 1.337 0.573 -6.589 1.00 93.75 120 LEU A N 1
ATOM 967 C CA . LEU A 1 120 ? 2.410 0.835 -5.619 1.00 93.75 120 LEU A CA 1
ATOM 968 C C . LEU A 1 120 ? 2.574 2.337 -5.350 1.00 93.75 120 LEU A C 1
ATOM 970 O O . LEU A 1 120 ? 2.663 2.734 -4.193 1.00 93.75 120 LEU A O 1
ATOM 974 N N . VAL A 1 121 ? 2.526 3.167 -6.395 1.00 92.00 121 VAL A N 1
ATOM 975 C CA . VAL A 1 121 ? 2.561 4.638 -6.287 1.00 92.00 121 VAL A CA 1
ATOM 976 C C . VAL A 1 121 ? 1.300 5.216 -5.632 1.00 92.00 121 VAL A C 1
ATOM 978 O O . VAL A 1 121 ? 1.331 6.317 -5.091 1.00 92.00 121 VAL A O 1
ATOM 981 N N . GLU A 1 122 ? 0.164 4.522 -5.662 1.00 89.88 122 GLU A N 1
ATOM 982 C CA . GLU A 1 122 ? -1.010 4.931 -4.883 1.00 89.88 122 GLU A CA 1
ATOM 983 C C . GLU A 1 122 ? -0.848 4.611 -3.401 1.00 89.88 122 GLU A C 1
ATOM 985 O O . GLU A 1 122 ? -1.197 5.438 -2.559 1.00 89.88 122 GLU A O 1
ATOM 990 N N . LEU A 1 123 ? -0.259 3.456 -3.079 1.00 89.25 123 LEU A N 1
ATOM 991 C CA . LEU A 1 123 ? -0.015 3.030 -1.702 1.00 89.25 123 LEU A CA 1
ATOM 992 C C . LEU A 1 123 ? 0.972 3.953 -0.968 1.00 89.25 123 LEU A C 1
ATOM 994 O O . LEU A 1 123 ? 0.854 4.115 0.244 1.00 89.25 123 LEU A O 1
ATOM 998 N N . THR A 1 124 ? 1.898 4.616 -1.674 1.00 87.56 124 THR A N 1
ATOM 999 C CA . THR A 1 124 ? 2.810 5.606 -1.061 1.00 87.56 124 THR A CA 1
ATOM 1000 C C . THR A 1 124 ? 2.092 6.847 -0.537 1.00 87.56 124 THR A C 1
ATOM 1002 O O . THR A 1 124 ? 2.625 7.544 0.325 1.00 8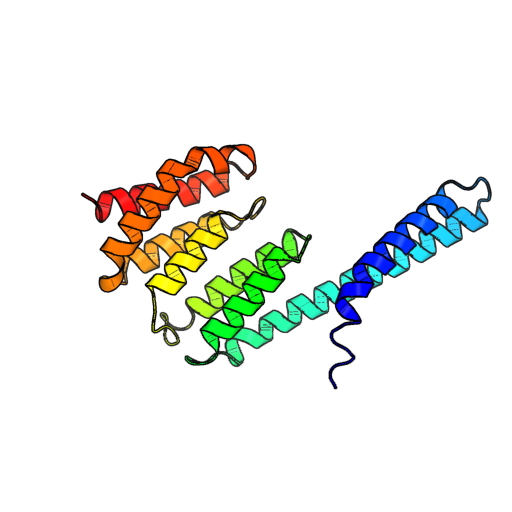7.56 124 THR A O 1
ATOM 1005 N N . ARG A 1 125 ? 0.880 7.131 -1.031 1.00 83.00 125 ARG A N 1
ATOM 1006 C CA . ARG A 1 125 ? 0.081 8.293 -0.617 1.00 83.00 125 ARG A CA 1
ATOM 1007 C C . ARG A 1 125 ? -0.709 8.049 0.667 1.00 83.00 125 ARG A C 1
ATOM 1009 O O . ARG A 1 125 ? -1.380 8.958 1.145 1.00 83.00 125 ARG A O 1
ATOM 1016 N N . LEU A 1 126 ? -0.661 6.836 1.215 1.00 79.62 126 LEU A N 1
ATOM 1017 C CA . LEU A 1 126 ? -1.369 6.491 2.440 1.00 79.62 126 LEU A CA 1
ATOM 1018 C C . LEU A 1 126 ? -0.665 7.094 3.655 1.00 79.62 126 LEU A C 1
ATOM 1020 O O . LEU A 1 126 ? 0.479 6.767 3.972 1.00 79.62 126 LEU A O 1
ATOM 1024 N N . GLU A 1 127 ? -1.384 7.945 4.376 1.00 74.81 127 GLU A N 1
ATOM 1025 C CA . GLU A 1 127 ? -0.894 8.537 5.616 1.00 74.81 127 GLU A CA 1
ATOM 1026 C C . GLU A 1 127 ? -0.884 7.509 6.757 1.00 74.81 127 GLU A C 1
ATOM 1028 O O . GLU A 1 127 ? -1.823 6.729 6.941 1.00 74.81 127 GLU A O 1
ATOM 1033 N N . GLY A 1 128 ? 0.185 7.521 7.557 1.00 74.94 128 GLY A N 1
ATOM 1034 C CA . GLY A 1 128 ? 0.268 6.735 8.791 1.00 74.94 128 GLY A CA 1
ATOM 1035 C C . GLY A 1 128 ? 0.516 5.234 8.609 1.00 74.94 128 GLY A C 1
ATOM 1036 O O . GLY A 1 128 ? 0.424 4.494 9.592 1.00 74.94 128 GLY A O 1
ATOM 1037 N N . THR A 1 129 ? 0.849 4.771 7.399 1.00 81.94 129 THR A N 1
ATOM 1038 C CA . THR A 1 129 ? 1.321 3.393 7.201 1.00 81.94 129 THR A CA 1
ATOM 1039 C C . THR A 1 129 ? 2.709 3.189 7.812 1.00 81.94 129 THR A C 1
ATOM 1041 O O . THR A 1 129 ? 3.500 4.125 7.939 1.00 81.94 129 THR A O 1
ATOM 1044 N N . LYS A 1 130 ? 3.014 1.948 8.201 1.00 84.75 130 LYS A N 1
ATOM 1045 C CA . LYS A 1 130 ? 4.354 1.518 8.641 1.00 84.75 130 LYS A CA 1
ATOM 1046 C C . LYS A 1 130 ? 5.109 0.732 7.567 1.00 84.75 130 LYS A C 1
ATOM 1048 O O . LYS A 1 130 ? 6.240 0.318 7.796 1.00 84.75 130 LYS A O 1
ATOM 1053 N N . HIS A 1 131 ? 4.497 0.533 6.403 1.00 89.19 131 HIS A N 1
ATOM 1054 C CA . HIS A 1 131 ? 4.979 -0.366 5.355 1.00 89.19 131 HIS A CA 1
ATOM 1055 C C . HIS A 1 131 ? 5.816 0.342 4.276 1.00 89.19 131 HIS A C 1
ATOM 1057 O O . HIS A 1 131 ? 5.908 -0.153 3.155 1.00 89.19 131 HIS A O 1
ATOM 1063 N N . GLY A 1 132 ? 6.455 1.474 4.604 1.00 88.94 132 GLY A N 1
ATOM 1064 C CA . GLY A 1 132 ? 7.304 2.232 3.671 1.00 88.94 132 GLY A CA 1
ATOM 1065 C C . GLY A 1 132 ? 8.384 1.363 3.023 1.00 88.94 132 GLY A C 1
ATOM 1066 O O . GLY A 1 132 ? 8.467 1.303 1.800 1.00 88.94 132 GLY A O 1
ATOM 1067 N N . ASN A 1 133 ? 9.122 0.603 3.835 1.00 92.56 133 ASN A N 1
ATOM 1068 C CA . ASN A 1 133 ? 10.154 -0.324 3.377 1.00 92.56 133 ASN A CA 1
ATOM 1069 C C . ASN A 1 133 ? 9.604 -1.437 2.471 1.00 92.56 133 ASN A C 1
ATOM 1071 O O . ASN A 1 133 ? 10.227 -1.831 1.493 1.00 92.56 133 ASN A O 1
ATOM 1075 N N . LEU A 1 134 ? 8.419 -1.960 2.788 1.00 94.00 134 LEU A N 1
ATOM 1076 C CA . LEU A 1 134 ? 7.794 -3.010 1.987 1.00 94.00 134 LEU A CA 1
ATOM 1077 C C . LEU A 1 134 ? 7.386 -2.466 0.608 1.00 94.00 134 LEU A C 1
ATOM 1079 O O . LEU A 1 134 ? 7.636 -3.117 -0.403 1.00 94.00 134 LEU A O 1
ATOM 1083 N N . ILE A 1 135 ? 6.825 -1.253 0.555 1.00 93.81 135 ILE A N 1
ATOM 1084 C CA . ILE A 1 135 ? 6.510 -0.580 -0.709 1.00 93.81 135 ILE A CA 1
ATOM 1085 C C . ILE A 1 135 ? 7.794 -0.283 -1.495 1.00 93.81 135 ILE A C 1
ATOM 1087 O O . ILE A 1 135 ? 7.860 -0.591 -2.682 1.00 93.81 135 ILE A O 1
ATOM 1091 N N . SER A 1 136 ? 8.821 0.279 -0.851 1.00 94.19 136 SER A N 1
ATOM 1092 C CA . SER A 1 136 ? 10.061 0.687 -1.520 1.00 94.19 136 SER A CA 1
ATOM 1093 C C . SER A 1 136 ? 10.808 -0.502 -2.134 1.00 94.19 136 SER A C 1
ATOM 1095 O O . SER A 1 136 ? 11.184 -0.448 -3.306 1.00 94.19 136 SER A O 1
ATOM 1097 N N . LEU A 1 137 ? 10.948 -1.605 -1.391 1.00 94.94 137 LEU A N 1
ATOM 1098 C CA . LEU A 1 137 ? 11.549 -2.844 -1.886 1.00 94.94 137 LEU A CA 1
ATOM 1099 C C . LEU A 1 137 ? 10.757 -3.420 -3.057 1.00 94.94 137 LEU A C 1
ATOM 1101 O O . LEU A 1 137 ? 11.341 -3.806 -4.065 1.00 94.94 137 LEU A O 1
ATOM 1105 N N . GLN A 1 138 ? 9.428 -3.424 -2.956 1.00 95.25 138 GLN A N 1
ATOM 1106 C CA . GLN A 1 138 ? 8.567 -3.924 -4.019 1.00 95.25 138 GLN A CA 1
ATOM 1107 C C . GLN A 1 138 ? 8.651 -3.057 -5.286 1.00 95.25 138 GLN A C 1
ATOM 1109 O O . GLN A 1 138 ? 8.624 -3.583 -6.395 1.00 95.25 138 GLN A O 1
ATOM 1114 N N . MET A 1 139 ? 8.769 -1.734 -5.148 1.00 94.69 139 MET A N 1
ATOM 1115 C CA . MET A 1 139 ? 8.956 -0.824 -6.283 1.00 94.69 139 MET A CA 1
ATOM 1116 C C . MET A 1 139 ? 10.294 -1.065 -6.983 1.00 94.69 139 MET A C 1
ATOM 1118 O O . MET A 1 139 ? 10.326 -1.127 -8.213 1.00 94.69 139 MET A O 1
ATOM 1122 N N . LEU A 1 140 ? 11.372 -1.233 -6.211 1.00 94.81 140 LEU A N 1
ATOM 1123 C CA . LEU A 1 140 ? 12.699 -1.550 -6.740 1.00 94.81 140 LEU A CA 1
ATOM 1124 C C . LEU A 1 140 ? 12.706 -2.899 -7.460 1.00 94.81 140 LEU A C 1
ATOM 1126 O O . LEU A 1 140 ? 13.170 -2.968 -8.595 1.00 94.81 140 LEU A O 1
ATOM 1130 N N . ASP A 1 141 ? 12.145 -3.939 -6.841 1.00 94.06 141 ASP A N 1
ATOM 1131 C CA . ASP A 1 141 ? 12.080 -5.283 -7.421 1.00 94.06 141 ASP A CA 1
ATOM 1132 C C . ASP A 1 141 ? 11.378 -5.266 -8.783 1.00 94.06 141 ASP A C 1
ATOM 1134 O O . ASP A 1 141 ? 11.940 -5.697 -9.788 1.00 94.06 141 ASP A O 1
ATOM 1138 N N . VAL A 1 142 ? 10.191 -4.658 -8.866 1.00 93.19 142 VAL A N 1
ATOM 1139 C CA . VAL A 1 142 ? 9.450 -4.603 -10.133 1.00 93.19 142 VAL A CA 1
ATOM 1140 C C . VAL A 1 142 ? 10.198 -3.771 -11.181 1.00 93.19 142 VAL A C 1
ATOM 1142 O O . VAL A 1 142 ? 10.246 -4.173 -12.342 1.00 93.19 142 VAL A O 1
ATOM 1145 N N . ALA A 1 143 ? 10.794 -2.636 -10.803 1.00 93.31 143 ALA A N 1
ATOM 1146 C CA . ALA A 1 143 ? 11.517 -1.777 -11.742 1.00 93.31 143 ALA A CA 1
ATOM 1147 C C . ALA A 1 143 ? 12.789 -2.447 -12.300 1.00 93.31 143 ALA A C 1
ATOM 1149 O O . ALA A 1 143 ? 13.106 -2.299 -13.482 1.00 93.31 143 ALA A O 1
ATOM 1150 N N . VAL A 1 144 ? 13.502 -3.222 -11.477 1.00 92.25 144 VAL A N 1
ATOM 1151 C CA . VAL A 1 144 ? 14.720 -3.933 -11.891 1.00 92.25 144 VAL A CA 1
ATOM 1152 C C . VAL A 1 144 ? 14.384 -5.190 -12.692 1.00 92.25 144 VAL A C 1
ATOM 1154 O O . VAL A 1 144 ? 14.945 -5.393 -13.775 1.00 92.25 144 VAL A O 1
ATOM 1157 N N . CYS A 1 145 ? 13.458 -6.015 -12.198 1.00 90.62 145 CYS A N 1
ATOM 1158 C CA . CYS A 1 145 ? 13.138 -7.320 -12.775 1.00 90.62 145 CYS A CA 1
ATOM 1159 C C . CYS A 1 145 ? 12.307 -7.239 -14.060 1.00 90.62 145 CYS A C 1
ATOM 1161 O O . CYS A 1 145 ? 12.338 -8.177 -14.857 1.00 90.62 145 CYS A O 1
ATOM 1163 N N . VAL A 1 146 ? 11.570 -6.147 -14.287 1.00 91.12 146 VAL A N 1
ATOM 1164 C CA . VAL A 1 146 ? 10.658 -6.022 -15.431 1.00 91.12 146 VAL A CA 1
ATOM 1165 C C . VAL A 1 146 ? 11.112 -4.906 -16.364 1.00 91.12 146 VAL A C 1
ATOM 1167 O O . VAL A 1 146 ? 10.779 -3.735 -16.202 1.00 91.12 146 VAL A O 1
ATOM 1170 N N . GLU A 1 147 ? 11.845 -5.293 -17.405 1.00 89.62 147 GLU A N 1
ATOM 1171 C CA . GLU A 1 147 ? 12.424 -4.355 -18.370 1.00 89.62 147 GLU A CA 1
ATOM 1172 C C . GLU A 1 147 ? 11.381 -3.492 -19.089 1.00 89.62 147 GLU A C 1
ATOM 1174 O O . GLU A 1 147 ? 11.589 -2.292 -19.268 1.00 89.62 147 GLU A O 1
ATOM 1179 N N . SER A 1 148 ? 10.224 -4.068 -19.428 1.00 91.75 148 SER A N 1
ATOM 1180 C CA . SER A 1 148 ? 9.184 -3.380 -20.197 1.00 91.75 148 SER A CA 1
ATOM 1181 C C . SER A 1 148 ? 8.581 -2.165 -19.491 1.00 91.75 148 SER A C 1
ATOM 1183 O O . SER A 1 148 ? 7.961 -1.344 -20.157 1.00 91.75 148 SER A O 1
ATOM 1185 N N . ILE A 1 149 ? 8.726 -2.043 -18.165 1.00 93.06 149 ILE A N 1
ATOM 1186 C CA . ILE A 1 149 ? 8.152 -0.919 -17.415 1.00 93.06 149 ILE A CA 1
ATOM 1187 C C . ILE A 1 149 ? 9.162 0.157 -17.031 1.00 93.06 149 ILE A C 1
ATOM 1189 O O . ILE A 1 149 ? 8.751 1.164 -16.469 1.00 93.06 149 ILE A O 1
ATOM 1193 N N . ARG A 1 150 ? 10.461 -0.023 -17.287 1.00 93.38 150 ARG A N 1
ATOM 1194 C CA . ARG A 1 150 ? 11.517 0.861 -16.754 1.00 93.38 150 ARG A CA 1
ATOM 1195 C C . ARG A 1 150 ? 11.296 2.332 -17.105 1.00 93.38 150 ARG A C 1
ATOM 1197 O O . ARG A 1 150 ? 11.306 3.181 -16.218 1.00 93.38 150 ARG A O 1
ATOM 1204 N N . SER A 1 151 ? 10.987 2.623 -18.370 1.00 91.75 151 SER A N 1
ATOM 1205 C CA . SER A 1 151 ? 10.682 3.988 -18.821 1.00 91.75 151 SER A CA 1
ATOM 1206 C C . SER A 1 151 ? 9.420 4.556 -18.161 1.00 91.75 151 SER A C 1
ATOM 1208 O O . SER A 1 151 ? 9.387 5.723 -17.778 1.00 91.75 151 SER A O 1
ATOM 1210 N N . PHE A 1 152 ? 8.381 3.732 -17.988 1.00 93.62 152 PHE A N 1
ATOM 1211 C CA . PHE A 1 152 ? 7.159 4.131 -17.286 1.00 93.62 152 PHE A CA 1
ATOM 1212 C C . PHE A 1 152 ? 7.429 4.406 -15.799 1.00 93.62 152 PHE A C 1
ATOM 1214 O O . PHE A 1 152 ? 7.007 5.435 -15.274 1.00 93.62 152 PHE A O 1
ATOM 1221 N N . ALA A 1 153 ? 8.175 3.521 -15.135 1.00 93.44 153 ALA A N 1
ATOM 1222 C CA . ALA A 1 153 ? 8.545 3.628 -13.731 1.00 93.44 153 ALA A CA 1
ATOM 1223 C C . ALA A 1 153 ? 9.374 4.888 -13.464 1.00 93.44 153 ALA A C 1
ATOM 1225 O O . ALA A 1 153 ? 9.042 5.641 -12.552 1.00 93.44 153 ALA A O 1
ATOM 1226 N N . GLY A 1 154 ? 10.383 5.170 -14.292 1.00 92.81 154 GLY A N 1
ATOM 1227 C CA . GLY A 1 154 ? 11.180 6.393 -14.197 1.00 92.81 154 GLY A CA 1
ATOM 1228 C C . GLY A 1 154 ? 10.323 7.662 -14.294 1.00 92.81 154 GLY A C 1
ATOM 1229 O O . GLY A 1 154 ? 10.395 8.524 -13.417 1.00 92.81 154 GLY A O 1
ATOM 1230 N N . ASN A 1 155 ? 9.429 7.739 -15.287 1.00 92.19 155 ASN A N 1
ATOM 1231 C CA . ASN A 1 155 ? 8.521 8.881 -15.457 1.00 92.19 155 ASN A CA 1
ATOM 1232 C C . ASN A 1 155 ? 7.561 9.056 -14.268 1.00 92.19 155 ASN A C 1
ATOM 1234 O O . ASN A 1 155 ? 7.370 10.170 -13.774 1.00 92.19 155 ASN A O 1
ATOM 1238 N N . GLN A 1 156 ? 6.982 7.959 -13.773 1.00 91.88 156 GLN A N 1
ATOM 1239 C CA . GLN A 1 156 ? 6.117 7.976 -12.590 1.00 91.88 156 GLN A CA 1
ATOM 1240 C C . GLN A 1 156 ? 6.884 8.425 -11.339 1.00 91.88 156 GLN A C 1
ATOM 1242 O O . GLN A 1 156 ? 6.350 9.186 -10.530 1.00 91.88 156 GLN A O 1
ATOM 1247 N N . MET A 1 157 ? 8.139 7.994 -11.180 1.00 92.62 157 MET A N 1
ATOM 1248 C CA . MET A 1 157 ? 8.982 8.391 -10.052 1.00 92.62 157 MET A CA 1
ATOM 1249 C C . MET A 1 157 ? 9.393 9.857 -10.131 1.00 92.62 157 MET A C 1
ATOM 1251 O O . MET A 1 157 ? 9.332 10.544 -9.115 1.00 92.62 157 MET A O 1
ATOM 1255 N N . ALA A 1 158 ? 9.699 10.376 -11.322 1.00 90.00 158 ALA A N 1
ATOM 1256 C CA . ALA A 1 158 ? 9.940 11.803 -11.531 1.00 90.00 158 ALA A CA 1
ATOM 1257 C C . ALA A 1 158 ? 8.748 12.645 -11.046 1.00 90.00 158 ALA A C 1
ATOM 1259 O O . ALA A 1 158 ? 8.906 13.567 -10.242 1.00 90.00 158 ALA A O 1
ATOM 1260 N N . ALA A 1 159 ? 7.534 12.281 -11.473 1.00 88.31 159 ALA A N 1
ATOM 1261 C CA . ALA A 1 159 ? 6.307 12.959 -11.064 1.00 88.31 159 ALA A CA 1
ATOM 1262 C C . ALA A 1 159 ? 6.048 12.842 -9.550 1.00 88.31 159 ALA A C 1
ATOM 1264 O O . ALA A 1 159 ? 5.614 13.807 -8.914 1.00 88.31 159 ALA A O 1
ATOM 1265 N N . HIS A 1 160 ? 6.336 11.683 -8.953 1.00 86.00 160 HIS A N 1
ATOM 1266 C CA . HIS A 1 160 ? 6.208 11.478 -7.511 1.00 86.00 160 HIS A CA 1
ATOM 1267 C C . HIS A 1 160 ? 7.199 12.347 -6.716 1.00 86.00 160 HIS A C 1
ATOM 1269 O O . HIS A 1 160 ? 6.812 12.972 -5.730 1.00 86.00 160 HIS A O 1
ATOM 1275 N N . LEU A 1 161 ? 8.456 12.450 -7.166 1.00 87.44 161 LEU A N 1
ATOM 1276 C CA . LEU A 1 161 ? 9.505 13.252 -6.525 1.00 87.44 161 LEU A CA 1
ATOM 1277 C C . LEU A 1 161 ? 9.225 14.758 -6.582 1.00 87.44 161 LEU A C 1
ATOM 1279 O O . LEU A 1 161 ? 9.457 15.456 -5.598 1.00 87.44 161 LEU A O 1
ATOM 1283 N N . VAL A 1 162 ? 8.668 15.270 -7.683 1.00 85.81 162 VAL A N 1
ATOM 1284 C CA . VAL A 1 162 ? 8.239 16.681 -7.772 1.00 85.81 162 VAL A CA 1
ATOM 1285 C C . VAL A 1 162 ? 7.194 17.004 -6.697 1.00 85.81 162 VAL A C 1
ATOM 1287 O O . VAL A 1 162 ? 7.231 18.061 -6.061 1.00 85.81 162 VAL A O 1
ATOM 1290 N N . ASN A 1 163 ? 6.302 16.052 -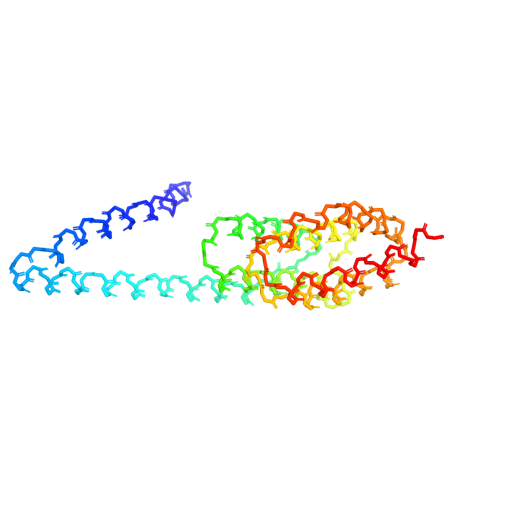6.426 1.00 81.69 163 ASN A N 1
ATOM 1291 C CA . ASN A 1 163 ? 5.261 16.175 -5.410 1.00 81.69 163 ASN A CA 1
ATOM 1292 C C . ASN A 1 163 ? 5.714 15.727 -4.006 1.00 81.69 163 ASN A C 1
ATOM 1294 O O . ASN A 1 163 ? 4.904 15.733 -3.081 1.00 81.69 163 ASN A O 1
ATOM 1298 N N . ALA A 1 164 ? 6.999 15.396 -3.806 1.00 77.44 164 ALA A N 1
ATOM 1299 C CA . ALA A 1 164 ? 7.534 14.885 -2.537 1.00 77.44 164 ALA A CA 1
ATOM 1300 C C . ALA A 1 164 ? 7.238 15.802 -1.338 1.00 77.44 164 ALA A C 1
ATOM 1302 O O . ALA A 1 164 ? 6.990 15.326 -0.231 1.00 77.44 164 ALA A O 1
ATOM 1303 N N . HIS A 1 165 ? 7.213 17.117 -1.567 1.00 71.12 165 HIS A N 1
ATOM 1304 C CA . HIS A 1 165 ? 6.948 18.134 -0.549 1.00 71.12 165 HIS A CA 1
ATOM 1305 C C . HIS A 1 165 ? 5.567 17.997 0.117 1.00 71.12 165 HIS A C 1
ATOM 1307 O O . HIS A 1 165 ? 5.412 18.370 1.278 1.00 71.12 165 HIS A O 1
ATOM 1313 N N . VAL A 1 166 ? 4.581 17.424 -0.580 1.00 68.69 166 VAL A N 1
ATOM 1314 C CA . VAL A 1 166 ? 3.228 17.191 -0.051 1.00 68.69 166 VAL A CA 1
ATOM 1315 C C . VAL A 1 166 ? 3.226 16.065 0.991 1.00 68.69 166 VAL A C 1
ATOM 1317 O O . VAL A 1 166 ? 2.506 16.138 1.982 1.00 68.69 166 VAL A O 1
ATOM 1320 N N . PHE A 1 167 ? 4.079 15.052 0.823 1.00 65.12 167 PHE A N 1
ATOM 1321 C CA . PHE A 1 167 ? 4.094 13.851 1.669 1.00 65.12 167 PHE A CA 1
ATOM 1322 C C . PHE A 1 167 ? 4.870 14.026 2.981 1.00 65.12 167 PHE A C 1
ATOM 1324 O O . PHE A 1 167 ? 4.642 13.299 3.948 1.00 65.12 167 PHE A O 1
ATOM 1331 N N . ILE A 1 168 ? 5.767 15.013 3.040 1.00 65.56 168 ILE A N 1
ATOM 1332 C CA . ILE A 1 168 ? 6.608 15.288 4.215 1.00 65.56 168 ILE A CA 1
ATOM 1333 C C . ILE A 1 168 ? 5.782 15.860 5.384 1.00 65.56 168 ILE A C 1
ATOM 1335 O O . ILE A 1 168 ? 6.164 15.695 6.540 1.00 65.56 168 ILE A O 1
ATOM 1339 N N . HIS A 1 169 ? 4.631 16.487 5.115 1.00 58.38 169 HIS A N 1
ATOM 1340 C CA . HIS A 1 169 ? 3.839 17.188 6.133 1.00 58.38 169 HIS A CA 1
ATOM 1341 C C . HIS A 1 169 ? 2.779 16.343 6.869 1.00 58.38 169 HIS A C 1
ATOM 1343 O O . HIS A 1 169 ? 2.119 16.882 7.756 1.00 58.38 169 HIS A O 1
ATOM 1349 N N . GLY A 1 170 ? 2.632 15.044 6.572 1.00 56.22 170 GLY A N 1
ATOM 1350 C CA . GLY A 1 170 ? 1.551 14.219 7.145 1.00 56.22 170 GLY A CA 1
ATOM 1351 C C . GLY A 1 170 ? 1.899 12.775 7.522 1.00 56.22 170 GLY A C 1
ATOM 1352 O O . GLY A 1 170 ? 1.067 12.093 8.114 1.00 56.22 170 GLY A O 1
ATOM 1353 N N . SER A 1 171 ? 3.105 12.284 7.221 1.00 61.34 171 SER A N 1
ATOM 1354 C CA . SER A 1 171 ? 3.448 10.864 7.393 1.00 61.34 171 SER A CA 1
ATOM 1355 C C . SER A 1 171 ? 4.713 10.646 8.230 1.00 61.34 171 SER A C 1
ATOM 1357 O O . SER A 1 171 ? 5.508 11.563 8.441 1.00 61.34 171 SER A O 1
ATOM 1359 N N . ASN A 1 172 ? 4.905 9.421 8.732 1.00 65.75 172 ASN A N 1
ATOM 1360 C CA . ASN A 1 172 ? 6.098 9.053 9.496 1.00 65.75 172 ASN A CA 1
ATOM 1361 C C . ASN A 1 172 ? 7.346 9.293 8.634 1.00 65.75 172 ASN A C 1
ATOM 1363 O O . ASN A 1 172 ? 7.483 8.697 7.562 1.00 65.75 172 ASN A O 1
ATOM 1367 N N . SER A 1 173 ? 8.269 10.129 9.117 1.00 71.25 173 SER A N 1
ATOM 1368 C CA . SER A 1 173 ? 9.456 10.570 8.367 1.00 71.25 173 SER A CA 1
ATOM 1369 C C . SER A 1 173 ? 10.296 9.417 7.810 1.00 71.25 173 SER A C 1
ATOM 1371 O O . SER A 1 173 ? 10.883 9.545 6.739 1.00 71.25 173 SER A O 1
ATOM 1373 N N . THR A 1 174 ? 10.309 8.273 8.496 1.00 80.06 174 THR A N 1
ATOM 1374 C CA . THR A 1 174 ? 11.015 7.059 8.072 1.00 80.06 174 THR A CA 1
ATOM 1375 C C . THR A 1 174 ? 10.394 6.423 6.831 1.00 80.06 174 THR A C 1
ATOM 1377 O O . THR A 1 174 ? 11.103 6.146 5.871 1.00 80.06 174 THR A O 1
ATOM 1380 N N . THR A 1 175 ? 9.069 6.261 6.802 1.00 81.50 175 THR A N 1
ATOM 1381 C CA . THR A 1 175 ? 8.367 5.641 5.666 1.00 81.50 175 THR A CA 1
ATOM 1382 C C . THR A 1 175 ? 8.469 6.473 4.397 1.00 81.50 175 THR A C 1
ATOM 1384 O O . THR A 1 175 ? 8.683 5.938 3.311 1.00 81.50 175 THR A O 1
ATOM 1387 N N . VAL A 1 176 ? 8.391 7.798 4.543 1.00 83.69 176 VAL A N 1
ATOM 1388 C CA . VAL A 1 176 ? 8.576 8.733 3.433 1.00 83.69 176 VAL A CA 1
ATOM 1389 C C . VAL A 1 176 ? 10.010 8.649 2.914 1.00 83.69 176 VAL A C 1
ATOM 1391 O O . VAL A 1 176 ? 10.212 8.593 1.706 1.00 83.69 176 VAL A O 1
ATOM 1394 N N . ALA A 1 177 ? 11.008 8.578 3.800 1.00 86.44 177 ALA A N 1
ATOM 1395 C CA . ALA A 1 177 ? 12.407 8.460 3.397 1.00 86.44 177 ALA A CA 1
ATOM 1396 C C . ALA A 1 177 ? 12.700 7.160 2.624 1.00 86.44 177 ALA A C 1
ATOM 1398 O O . ALA A 1 177 ? 13.381 7.209 1.603 1.00 86.44 177 ALA A O 1
ATOM 1399 N N . GLU A 1 178 ? 12.160 6.019 3.064 1.00 90.25 178 GLU A N 1
ATOM 1400 C CA . GLU A 1 178 ? 12.331 4.717 2.395 1.00 90.25 178 GLU A CA 1
ATOM 1401 C C . GLU A 1 178 ? 11.755 4.723 0.972 1.00 90.25 178 GLU A C 1
ATOM 1403 O O . GLU A 1 178 ? 12.403 4.272 0.026 1.00 90.25 178 GLU A O 1
ATOM 1408 N N . VAL A 1 179 ? 10.552 5.277 0.807 1.00 90.56 179 VAL A N 1
ATOM 1409 C CA . VAL A 1 179 ? 9.895 5.395 -0.501 1.00 90.56 179 VAL A CA 1
ATOM 1410 C C . VAL A 1 179 ? 10.626 6.393 -1.398 1.00 90.56 179 VAL A C 1
ATOM 1412 O O . VAL A 1 179 ? 10.846 6.111 -2.575 1.00 90.56 179 VAL A O 1
ATOM 1415 N N . LEU A 1 180 ? 11.031 7.549 -0.861 1.00 90.62 180 LEU A N 1
ATOM 1416 C CA . LEU A 1 180 ? 11.781 8.548 -1.625 1.00 90.62 180 LEU A CA 1
ATOM 1417 C C . LEU A 1 180 ? 13.140 8.014 -2.074 1.00 90.62 180 LEU A C 1
ATOM 1419 O O . LEU A 1 180 ? 13.550 8.316 -3.188 1.00 90.62 180 LEU A O 1
ATOM 1423 N N . TYR A 1 181 ? 13.808 7.200 -1.254 1.00 92.12 181 TYR A N 1
ATOM 1424 C CA . TYR A 1 181 ? 15.049 6.530 -1.637 1.00 92.12 181 TYR A CA 1
ATOM 1425 C C . TYR A 1 181 ? 14.853 5.610 -2.850 1.00 92.12 181 TYR A C 1
ATOM 1427 O O . TYR A 1 181 ? 15.604 5.701 -3.819 1.00 92.12 181 TYR A O 1
ATOM 1435 N N . ALA A 1 182 ? 13.820 4.763 -2.839 1.00 93.88 182 ALA A N 1
ATOM 1436 C CA . ALA A 1 182 ? 13.507 3.934 -4.003 1.00 93.88 182 ALA A CA 1
ATOM 1437 C C . ALA A 1 182 ? 13.151 4.790 -5.229 1.00 93.88 182 ALA A C 1
ATOM 1439 O O . ALA A 1 182 ? 13.624 4.518 -6.330 1.00 93.88 182 ALA A O 1
ATOM 1440 N N . ALA A 1 183 ? 12.367 5.854 -5.042 1.00 92.75 183 ALA A N 1
ATOM 1441 C CA . ALA A 1 183 ? 11.961 6.736 -6.129 1.00 92.75 183 ALA A CA 1
ATOM 1442 C C . ALA A 1 183 ? 13.146 7.465 -6.782 1.00 92.75 183 ALA A C 1
ATOM 1444 O O . ALA A 1 183 ? 13.223 7.517 -8.010 1.00 92.75 183 ALA A O 1
ATOM 1445 N N . THR A 1 184 ? 14.085 7.999 -5.993 1.00 92.62 184 THR A N 1
ATOM 1446 C CA . THR A 1 184 ? 15.288 8.657 -6.527 1.00 92.62 184 THR A CA 1
ATOM 1447 C C . THR A 1 184 ? 16.209 7.674 -7.232 1.00 92.62 184 THR A C 1
ATOM 1449 O O . THR A 1 184 ? 16.752 8.020 -8.279 1.00 92.62 184 THR A O 1
ATOM 1452 N N . TRP A 1 185 ? 16.347 6.453 -6.711 1.00 94.69 185 TRP A N 1
ATOM 1453 C CA . TRP A 1 185 ? 17.144 5.412 -7.355 1.00 94.69 185 TRP A CA 1
ATOM 1454 C C . TRP A 1 185 ? 16.566 5.013 -8.720 1.00 94.69 185 TRP A C 1
ATOM 1456 O O . TRP A 1 185 ? 17.271 5.073 -9.722 1.00 94.69 185 TRP A O 1
ATOM 1466 N N . ILE A 1 186 ? 15.267 4.693 -8.782 1.00 93.81 186 ILE A N 1
ATOM 1467 C CA . ILE A 1 186 ? 14.580 4.302 -10.029 1.00 93.81 186 ILE A CA 1
ATOM 1468 C C . ILE A 1 186 ? 14.641 5.436 -11.058 1.00 93.81 186 ILE A C 1
ATOM 147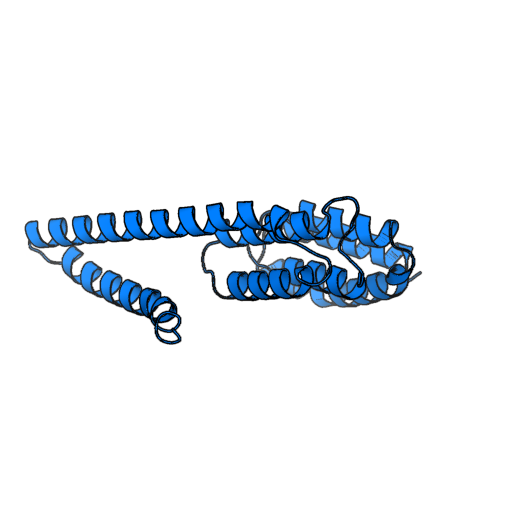0 O O . ILE A 1 186 ? 14.889 5.189 -12.237 1.00 93.81 186 ILE A O 1
ATOM 1474 N N . TYR A 1 187 ? 14.428 6.682 -10.622 1.00 92.81 187 TYR A N 1
ATOM 1475 C CA . TYR A 1 187 ? 14.554 7.846 -11.495 1.00 92.81 187 TYR A CA 1
ATOM 1476 C C . TYR A 1 187 ? 15.981 7.994 -12.042 1.00 92.81 187 TYR A C 1
ATOM 1478 O O . TYR A 1 187 ? 16.157 8.172 -13.244 1.00 92.81 187 TYR A O 1
ATOM 1486 N N . GLY A 1 188 ? 16.999 7.880 -11.185 1.00 91.88 188 GLY A N 1
ATOM 1487 C CA . GLY A 1 188 ? 18.399 7.994 -11.592 1.00 91.88 188 GLY A CA 1
ATOM 1488 C C . GLY A 1 188 ? 18.825 6.926 -12.600 1.00 91.88 188 GLY A C 1
ATOM 1489 O O . GLY A 1 188 ? 19.524 7.252 -13.555 1.00 91.88 188 GLY A O 1
ATOM 1490 N N . GLU A 1 189 ? 18.372 5.685 -12.421 1.00 92.38 189 GLU A N 1
ATOM 1491 C CA . GLU A 1 189 ? 18.752 4.553 -13.275 1.00 92.38 189 GLU A CA 1
ATOM 1492 C C . GLU A 1 189 ? 18.056 4.575 -14.647 1.00 92.38 189 GLU A C 1
ATOM 1494 O O . GLU A 1 189 ? 18.670 4.232 -15.654 1.00 92.38 189 GLU A O 1
ATOM 1499 N N . PHE A 1 190 ? 16.774 4.965 -14.709 1.00 89.75 190 PHE A N 1
ATOM 1500 C CA . PHE A 1 190 ? 15.951 4.771 -15.915 1.00 89.75 190 PHE A CA 1
ATOM 1501 C C . PHE A 1 190 ? 15.526 6.054 -16.643 1.00 89.75 190 PHE A C 1
ATOM 1503 O O . PHE A 1 190 ? 14.948 5.955 -17.728 1.00 89.75 190 PHE A O 1
ATOM 1510 N N . CYS A 1 191 ? 15.778 7.240 -16.081 1.00 79.62 191 CYS A N 1
ATOM 1511 C CA . CYS A 1 191 ? 15.537 8.526 -16.752 1.00 79.62 191 CYS A CA 1
ATOM 1512 C C . CYS A 1 191 ? 16.818 9.265 -17.176 1.00 79.62 191 CYS A C 1
ATOM 1514 O O . CYS A 1 191 ? 16.695 10.344 -17.762 1.00 79.62 191 CYS A O 1
ATOM 1516 N N . SER A 1 192 ? 18.005 8.720 -16.883 1.00 58.34 192 SER A N 1
ATOM 1517 C CA . SER A 1 192 ? 19.304 9.289 -17.287 1.00 58.34 192 SER A CA 1
ATOM 1518 C C . SER A 1 192 ? 19.756 8.825 -18.669 1.00 58.34 192 SER A C 1
ATOM 1520 O O . SER A 1 192 ? 19.426 7.682 -19.055 1.00 58.34 192 SER A O 1
#